Protein AF-A0A4Q3C6F1-F1 (afdb_monomer)

Mean predicted aligned error: 14.37 Å

Sequence (205 aa):
MGFKNLFNSKKILSLLAVCMLTGTDMLFAQGTEAAGAAATDAPKDNGLATAGYYILMFLVVCFFIGIIGKVFRVYDLTQQIRGKQPLNWNNVMGTICMIFLIGGLYGVYWSFTTQGSMILPSAASEHGGVLDTMFWTTTGITMPVFIITQILLFSFLFRYRYNAKRRGHFLPHNNTIEKVWTIAPAIVLTVLVIFGFFTWQSIMN

Radius of gyration: 27.18 Å; Cα contacts (8 Å, |Δi|>4): 44; chains: 1; bounding box: 64×45×72 Å

pLDDT: mean 80.24, std 19.22, range [25.98, 97.25]

Foldseek 3Di:
DPPVVVPDPVVVVVVLVVLVVLQPPPPPPPDDDDDDDDDDDDDPPPVVNVVSVVVSVVVVVVVVVVVVVVVVVVVQVVCVVVVHDGDPVLQVVLVVLVVCLVVVVVVVVCCCVPCVCVPDDPQPDPLSVLVVVLVCVVCVVVVVVVNVVSCVVSVCSNVPGDDPVDDDDDDPDDVVVVCVVVVVVVVVVVVSVVSVVVSVVVVPD

Secondary structure (DSSP, 8-state):
--GGGTT-HHHHHHHHHHHHHTSGGGTT-------------PPP--HHHHHHHHHHHHHHHHHHHHHHHHHHHHHHHHHHHTTPPPP-HHHHHHHHHHHHHHHHHHHHHHHHHHHGGGSSPPPSSHHHHHHHHHHHHHHHHHHHHHHHHHHHHHHHHHHT---TT-PPP-----HHHHHHHHHHHHHHHHHHHHHHHHHHHHHH-

Solvent-accessible surface area (backbone atoms only — not comparable to full-atom values): 12411 Å² total; per-residue (Å²): 136,71,74,76,71,69,75,39,67,70,60,49,52,51,54,50,51,56,57,54,72,75,57,65,86,72,80,71,78,80,73,90,78,80,87,79,98,68,91,75,74,80,79,75,88,48,62,68,60,56,50,45,48,56,52,49,53,51,52,52,52,54,49,52,55,52,50,54,55,51,51,53,54,52,51,49,54,53,36,52,76,68,72,43,83,71,81,62,59,54,60,52,53,28,51,50,43,50,52,47,49,55,52,48,55,48,48,52,54,49,44,51,72,72,46,46,80,71,70,62,78,82,62,90,44,76,68,40,50,55,51,52,50,52,51,52,51,52,48,65,59,49,50,57,54,50,55,54,49,51,53,50,54,44,50,47,49,46,73,67,43,83,48,97,91,58,82,85,82,91,73,94,78,52,74,70,60,54,47,52,70,49,50,54,56,50,52,55,49,49,53,52,51,53,52,51,50,53,53,50,51,67,72,75,107

Structure (mmCIF, N/CA/C/O backbone):
data_AF-A0A4Q3C6F1-F1
#
_entry.id   AF-A0A4Q3C6F1-F1
#
loop_
_atom_site.group_PDB
_atom_site.id
_atom_site.type_symbol
_atom_site.label_atom_id
_atom_site.label_alt_id
_atom_site.label_comp_id
_atom_site.label_asym_id
_atom_site.label_entity_id
_atom_site.label_seq_id
_atom_site.pdbx_PDB_ins_code
_atom_site.Cartn_x
_atom_site.Cartn_y
_atom_site.Cartn_z
_atom_site.occupancy
_atom_site.B_iso_or_equiv
_atom_site.auth_seq_id
_atom_site.auth_comp_id
_atom_site.auth_asym_id
_atom_site.auth_atom_id
_atom_site.pdbx_PDB_model_num
ATOM 1 N N . MET A 1 1 ? -39.522 27.655 -0.413 1.00 46.91 1 MET A N 1
ATOM 2 C CA . MET A 1 1 ? -40.223 26.494 0.195 1.00 46.91 1 MET A CA 1
ATOM 3 C C . MET A 1 1 ? -40.345 25.268 -0.739 1.00 46.91 1 MET A C 1
ATOM 5 O O . MET A 1 1 ? -41.161 24.401 -0.469 1.00 46.91 1 MET A O 1
ATOM 9 N N . GLY A 1 2 ? -39.518 25.114 -1.790 1.00 51.59 2 GLY A N 1
ATOM 10 C CA . GLY A 1 2 ? -39.659 24.006 -2.762 1.00 51.59 2 GLY A CA 1
ATOM 11 C C . GLY A 1 2 ? -38.866 22.719 -2.472 1.00 51.59 2 GLY A C 1
ATOM 12 O O . GLY A 1 2 ? -39.229 21.656 -2.963 1.00 51.59 2 GLY A O 1
ATOM 13 N N . PHE A 1 3 ? -37.816 22.773 -1.644 1.00 49.34 3 PHE A N 1
ATOM 14 C CA . PHE A 1 3 ? -36.878 21.648 -1.469 1.00 49.34 3 PHE A CA 1
ATOM 15 C C . PHE A 1 3 ? -37.384 20.501 -0.581 1.00 49.34 3 PHE A C 1
ATOM 17 O O . PHE A 1 3 ? -36.927 19.368 -0.713 1.00 49.34 3 PHE A O 1
ATOM 24 N N . LYS A 1 4 ? -38.362 20.750 0.299 1.00 55.19 4 LYS A N 1
ATOM 25 C CA . LYS A 1 4 ? -38.922 19.700 1.173 1.00 55.19 4 LYS A CA 1
ATOM 26 C C . LYS A 1 4 ? -39.765 18.671 0.409 1.00 55.19 4 LYS A C 1
ATOM 28 O O . LYS A 1 4 ? -39.923 17.550 0.878 1.00 55.19 4 LYS A O 1
ATOM 33 N N . ASN A 1 5 ? -40.238 19.015 -0.791 1.00 55.53 5 ASN A N 1
ATOM 34 C CA . ASN A 1 5 ? -41.062 18.128 -1.614 1.00 55.53 5 ASN A CA 1
ATOM 35 C C . ASN A 1 5 ? -40.250 17.188 -2.522 1.00 55.53 5 ASN A C 1
ATOM 37 O O . ASN A 1 5 ? -40.849 16.317 -3.156 1.00 55.53 5 ASN A O 1
ATOM 41 N N . LEU A 1 6 ? -38.918 17.338 -2.577 1.00 56.69 6 LEU A N 1
ATOM 42 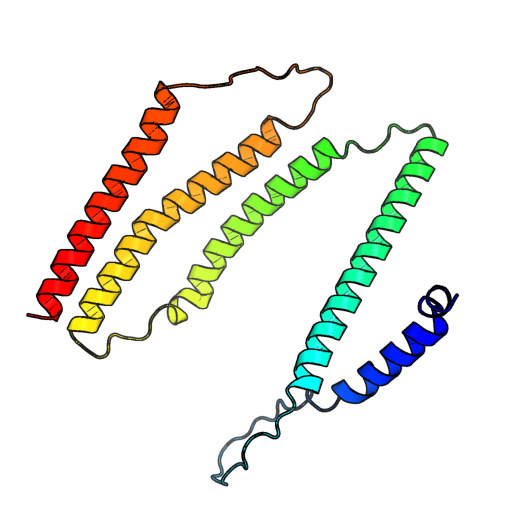C CA . LEU A 1 6 ? -38.032 16.487 -3.383 1.00 56.69 6 LEU A CA 1
ATOM 43 C C . LEU A 1 6 ? -37.739 15.130 -2.712 1.00 56.69 6 LEU A C 1
ATOM 45 O O . LEU A 1 6 ? -37.476 14.149 -3.394 1.00 56.69 6 LEU A O 1
ATOM 49 N N . PHE A 1 7 ? -37.852 15.054 -1.381 1.00 55.12 7 PHE A N 1
ATOM 50 C CA . PHE A 1 7 ? -37.580 13.849 -0.582 1.00 55.12 7 PHE A CA 1
ATOM 51 C C . PHE A 1 7 ? -38.834 13.029 -0.247 1.00 55.12 7 PHE A C 1
ATOM 53 O O . PHE A 1 7 ? -38.836 12.219 0.680 1.00 55.12 7 PHE A O 1
ATOM 60 N N . ASN A 1 8 ? -39.928 13.225 -0.984 1.00 62.34 8 ASN A N 1
ATOM 61 C CA . ASN A 1 8 ? -41.116 12.406 -0.792 1.00 62.34 8 ASN A CA 1
ATOM 62 C C . ASN A 1 8 ? -40.889 11.032 -1.446 1.00 62.34 8 ASN A C 1
ATOM 64 O O . ASN A 1 8 ? -40.779 10.940 -2.669 1.00 62.34 8 ASN A O 1
ATOM 68 N N . SER A 1 9 ? -40.824 9.976 -0.627 1.00 58.59 9 SER A N 1
ATOM 69 C CA . SER A 1 9 ? -40.499 8.594 -1.021 1.00 58.59 9 SER A CA 1
ATOM 70 C C . SER A 1 9 ? -41.268 8.117 -2.261 1.00 58.59 9 SER A C 1
ATOM 72 O O . SER A 1 9 ? -40.684 7.457 -3.112 1.00 58.59 9 SER A O 1
ATOM 74 N N . LYS A 1 10 ? -42.526 8.544 -2.442 1.00 53.00 10 LYS A N 1
ATOM 75 C CA . LYS A 1 10 ? -43.344 8.199 -3.618 1.00 53.00 10 LYS A CA 1
ATOM 76 C C . LYS A 1 10 ? -42.817 8.785 -4.936 1.00 53.00 10 LYS A C 1
ATOM 78 O O . LYS A 1 10 ? -42.894 8.126 -5.967 1.00 53.00 10 LYS A O 1
ATOM 83 N N . LYS A 1 11 ? -42.262 10.003 -4.912 1.00 54.97 11 LYS A N 1
ATOM 84 C CA . LYS A 1 11 ? -41.693 10.658 -6.104 1.00 54.97 11 LYS A CA 1
ATOM 85 C C . LYS A 1 11 ? -40.329 10.076 -6.468 1.00 54.97 11 LYS A C 1
ATOM 87 O O . LYS A 1 11 ? -40.056 9.886 -7.645 1.00 54.97 11 LYS A O 1
ATOM 92 N N . ILE A 1 12 ? -39.524 9.725 -5.464 1.00 64.00 12 ILE A N 1
ATOM 93 C CA . ILE A 1 12 ? -38.253 9.014 -5.662 1.00 64.00 12 ILE A CA 1
ATOM 94 C C . ILE A 1 12 ? -38.511 7.616 -6.234 1.00 64.00 12 ILE A C 1
ATOM 96 O O . ILE A 1 12 ? -37.860 7.232 -7.197 1.00 64.00 12 ILE A O 1
ATOM 100 N N . LEU A 1 13 ? -39.502 6.888 -5.707 1.00 58.12 13 LEU A N 1
ATOM 101 C CA . LEU A 1 13 ? -39.869 5.559 -6.204 1.00 58.12 13 LEU A CA 1
ATOM 102 C C . LEU A 1 13 ? -40.375 5.609 -7.654 1.00 58.12 13 LEU A C 1
ATOM 104 O O . LEU A 1 13 ? -40.021 4.754 -8.455 1.00 58.12 13 LEU A O 1
ATOM 108 N N . SER A 1 14 ? -41.155 6.637 -8.004 1.00 59.06 14 SER A N 1
ATOM 109 C CA . SER A 1 14 ? -41.620 6.866 -9.377 1.00 59.06 14 SER A CA 1
ATOM 110 C C . SER A 1 14 ? -40.475 7.204 -10.334 1.00 59.06 14 SER A C 1
ATOM 112 O O . SER A 1 14 ? -40.471 6.704 -11.452 1.00 59.06 14 SER A O 1
ATOM 114 N N . LEU A 1 15 ? -39.506 8.023 -9.912 1.00 58.28 15 LEU A N 1
ATOM 115 C CA . LEU A 1 15 ? -38.330 8.357 -10.722 1.00 58.28 15 LEU A CA 1
ATOM 116 C C . LEU A 1 15 ? -37.436 7.123 -10.933 1.00 58.28 15 LEU A C 1
ATOM 118 O O . LEU A 1 15 ? -36.955 6.873 -12.032 1.00 58.28 15 LEU A O 1
ATOM 122 N N . LEU A 1 16 ? -37.273 6.319 -9.882 1.00 60.12 16 LEU A N 1
ATOM 123 C CA . LEU A 1 16 ? -36.485 5.091 -9.890 1.00 60.12 16 LEU A CA 1
ATOM 124 C C . LEU A 1 16 ? -37.138 4.000 -10.754 1.00 60.12 16 LEU A C 1
ATOM 126 O O . LEU A 1 16 ? -36.439 3.316 -11.495 1.00 60.12 16 LEU A O 1
ATOM 130 N N . ALA A 1 17 ? -38.470 3.889 -10.732 1.00 57.41 17 ALA A N 1
ATOM 131 C CA . ALA A 1 17 ? -39.228 2.996 -11.610 1.00 57.41 17 ALA A CA 1
ATOM 132 C C . ALA A 1 17 ? -39.117 3.391 -13.093 1.00 57.41 17 ALA A C 1
ATOM 134 O O . ALA A 1 17 ? -38.975 2.518 -13.946 1.00 57.41 17 ALA A O 1
ATOM 135 N N . VAL A 1 18 ? -39.111 4.694 -13.402 1.00 58.78 18 VAL A N 1
ATOM 136 C CA . VAL A 1 18 ? -38.887 5.192 -14.771 1.00 58.78 18 VAL A CA 1
ATOM 137 C C . VAL A 1 18 ? -37.465 4.878 -15.252 1.00 58.78 18 VAL A C 1
ATOM 139 O O . VAL A 1 18 ? -37.303 4.450 -16.388 1.00 58.78 18 VAL A O 1
ATOM 142 N N . CYS A 1 19 ? -36.447 4.989 -14.390 1.00 55.12 19 CYS A N 1
ATOM 143 C CA . CYS A 1 19 ? -35.074 4.597 -14.736 1.00 55.12 19 CYS A CA 1
ATOM 144 C C . CYS A 1 19 ? -34.872 3.074 -14.858 1.00 55.12 19 CYS A C 1
ATOM 146 O O . CYS A 1 19 ? -34.006 2.640 -15.613 1.00 55.12 19 CYS A O 1
ATOM 148 N N . MET A 1 20 ? -35.653 2.257 -14.139 1.00 55.72 20 MET A N 1
ATOM 149 C CA . MET A 1 20 ? -35.609 0.791 -14.263 1.00 55.72 20 MET A CA 1
ATOM 150 C C . MET A 1 20 ? -36.203 0.297 -15.588 1.00 55.72 20 MET A C 1
ATOM 152 O O . MET A 1 20 ? -35.698 -0.668 -16.153 1.00 55.72 20 MET A O 1
ATOM 156 N N . LEU A 1 21 ? -37.242 0.965 -16.100 1.00 53.62 21 LEU A N 1
ATOM 157 C CA . LEU A 1 21 ? -37.911 0.587 -17.352 1.00 53.62 21 LEU A CA 1
ATOM 158 C C . LEU A 1 21 ? -37.059 0.841 -18.604 1.00 53.62 21 LEU A C 1
ATOM 160 O O . LEU A 1 21 ? -37.311 0.233 -19.635 1.00 53.62 21 LEU A O 1
ATOM 164 N N . THR A 1 22 ? -36.049 1.710 -18.529 1.00 55.16 22 THR A N 1
ATOM 165 C CA . THR A 1 22 ? -35.196 2.065 -19.677 1.00 55.16 22 THR A CA 1
ATOM 166 C C . THR A 1 22 ? -33.883 1.277 -19.753 1.00 55.16 22 THR A C 1
ATOM 168 O O . THR A 1 22 ? -33.119 1.473 -20.691 1.00 55.16 22 THR A O 1
ATOM 171 N N . GLY A 1 23 ? -33.577 0.432 -18.760 1.00 53.69 23 GLY A N 1
ATOM 172 C CA . GLY A 1 23 ? -32.288 -0.271 -18.650 1.00 53.69 23 GLY A CA 1
ATOM 173 C C . GLY A 1 23 ? -32.320 -1.772 -18.958 1.00 53.69 23 GLY A C 1
ATOM 174 O O . GLY A 1 23 ? -31.264 -2.400 -18.995 1.00 53.69 23 GLY A O 1
ATOM 175 N N . THR A 1 24 ? -33.498 -2.371 -19.151 1.00 48.41 24 THR A N 1
ATOM 176 C CA . THR A 1 24 ? -33.650 -3.835 -19.252 1.00 48.41 24 THR A CA 1
ATOM 177 C C . THR A 1 24 ? -33.302 -4.426 -20.618 1.00 48.41 24 THR A C 1
ATOM 179 O O . THR A 1 24 ? -33.042 -5.624 -20.693 1.00 48.41 24 THR A O 1
ATOM 182 N N . ASP A 1 25 ? -33.221 -3.620 -21.679 1.00 43.25 25 ASP A N 1
ATOM 183 C CA . ASP A 1 25 ? -33.064 -4.145 -23.045 1.00 43.25 25 ASP A CA 1
ATOM 184 C C . ASP A 1 25 ? -31.624 -4.565 -23.408 1.00 43.25 25 ASP A C 1
ATOM 186 O O . ASP A 1 25 ? -31.427 -5.263 -24.399 1.00 43.25 25 ASP A O 1
ATOM 190 N N . MET A 1 26 ? -30.600 -4.202 -22.619 1.00 48.81 26 MET A N 1
ATOM 191 C CA . MET A 1 26 ? -29.193 -4.501 -22.963 1.00 48.81 26 MET A CA 1
ATOM 192 C C . MET A 1 26 ? -28.592 -5.727 -22.250 1.00 48.81 26 MET A C 1
ATOM 194 O O . MET A 1 26 ? -27.505 -6.166 -22.618 1.00 48.81 26 MET A O 1
ATOM 198 N N . LEU A 1 27 ? -29.268 -6.308 -21.253 1.00 43.28 27 LEU A N 1
ATOM 199 C CA . LEU A 1 27 ? -28.683 -7.340 -20.374 1.00 43.28 27 LEU A CA 1
ATOM 200 C C . LEU A 1 27 ? -28.872 -8.793 -20.865 1.00 43.28 27 LEU A C 1
ATOM 202 O O . LEU A 1 27 ? -28.354 -9.711 -20.236 1.00 43.28 27 LEU A O 1
ATOM 206 N N . PHE A 1 28 ? -29.558 -9.015 -21.995 1.00 36.97 28 PHE A N 1
ATOM 207 C CA . PHE A 1 28 ? -29.792 -10.355 -22.570 1.00 36.97 28 PHE A CA 1
ATOM 208 C C . PHE A 1 28 ? -29.081 -10.631 -23.907 1.00 36.97 28 PHE A C 1
ATOM 210 O O . PHE A 1 28 ? -29.275 -11.691 -24.498 1.00 36.97 28 PHE A O 1
ATOM 217 N N . ALA A 1 29 ? -28.201 -9.743 -24.374 1.00 37.78 29 ALA A N 1
ATOM 218 C CA . ALA A 1 29 ? -27.420 -9.961 -25.593 1.00 37.78 29 ALA A CA 1
ATOM 219 C C . ALA A 1 29 ? -26.130 -10.771 -25.331 1.00 37.78 29 ALA A C 1
ATOM 221 O O . ALA A 1 29 ? -25.026 -10.312 -25.602 1.00 37.78 29 ALA A O 1
ATOM 222 N N . GLN A 1 30 ? -26.255 -11.990 -24.801 1.00 31.61 30 GLN A N 1
ATOM 223 C CA . GLN A 1 30 ? -25.229 -13.033 -24.956 1.00 31.61 30 GLN A CA 1
ATOM 224 C C . GLN A 1 30 ? -25.814 -14.140 -25.837 1.00 31.61 30 GLN A C 1
ATOM 226 O O . GLN A 1 30 ? -26.172 -15.220 -25.376 1.00 31.61 30 GLN A O 1
ATOM 231 N N . GLY A 1 31 ? -25.956 -13.822 -27.124 1.00 33.00 31 GLY A N 1
ATOM 232 C CA . GLY A 1 31 ? -26.184 -14.800 -28.181 1.00 33.00 31 GLY A CA 1
ATOM 233 C C . GLY A 1 31 ? -24.839 -15.286 -28.709 1.00 33.00 31 GLY A C 1
ATOM 234 O O . GLY A 1 31 ? -23.991 -14.491 -29.102 1.00 33.00 31 GLY A O 1
ATOM 235 N N . THR A 1 32 ? -24.622 -16.594 -28.665 1.00 34.09 32 THR A N 1
ATOM 236 C CA . THR A 1 32 ? -23.529 -17.276 -29.356 1.00 34.09 32 THR A CA 1
ATOM 237 C C . THR A 1 32 ? -23.684 -17.048 -30.859 1.00 34.09 32 THR A C 1
ATOM 239 O O . THR A 1 32 ? -24.628 -17.572 -31.440 1.00 34.09 32 THR A O 1
ATOM 242 N N . GLU A 1 33 ? -22.778 -16.313 -31.504 1.00 27.56 33 GLU A N 1
ATOM 243 C CA . GLU A 1 33 ? -22.769 -16.213 -32.967 1.00 27.56 33 GLU A CA 1
ATOM 244 C C . GLU A 1 33 ? -21.461 -16.743 -33.547 1.00 27.56 33 GLU A C 1
ATOM 246 O O . GLU A 1 33 ? -20.387 -16.152 -33.442 1.00 27.56 33 GLU A O 1
ATOM 251 N N . ALA A 1 34 ? -21.591 -17.916 -34.165 1.00 28.30 34 ALA A N 1
ATOM 252 C CA . ALA A 1 34 ? -20.712 -18.363 -35.221 1.00 28.30 34 ALA A CA 1
ATOM 253 C C . ALA A 1 34 ? -21.114 -17.667 -36.534 1.00 28.30 34 ALA A C 1
ATOM 255 O O . ALA A 1 34 ? -22.284 -17.676 -36.897 1.00 28.30 34 ALA A O 1
ATOM 256 N N . ALA A 1 35 ? -20.097 -17.161 -37.237 1.00 30.81 35 ALA A N 1
ATOM 257 C CA . ALA A 1 35 ? -20.004 -16.904 -38.677 1.00 30.81 35 ALA A CA 1
ATOM 258 C C . ALA A 1 35 ? -21.074 -16.030 -39.373 1.00 30.81 35 ALA A C 1
ATOM 260 O O . ALA A 1 35 ? -22.194 -16.456 -39.627 1.00 30.81 35 ALA A O 1
ATOM 261 N N . GLY A 1 36 ? -20.627 -14.880 -39.893 1.00 26.64 36 GLY A N 1
ATOM 262 C CA . GLY A 1 36 ? -21.299 -14.180 -40.992 1.00 26.64 36 GLY A CA 1
ATOM 263 C C . GLY A 1 36 ? -20.979 -12.691 -41.035 1.00 26.64 36 GLY A C 1
ATOM 264 O O . GLY A 1 36 ? -21.443 -11.932 -40.197 1.00 26.64 36 GLY A O 1
ATOM 265 N N . ALA A 1 37 ? -20.183 -12.264 -42.016 1.00 38.16 37 ALA A N 1
ATOM 266 C CA . ALA A 1 37 ? -19.877 -10.859 -42.249 1.00 38.16 37 ALA A CA 1
ATOM 267 C C . ALA A 1 37 ? -21.135 -10.074 -42.669 1.00 38.16 37 ALA A C 1
ATOM 269 O O . ALA A 1 37 ? -21.681 -10.303 -43.747 1.00 38.16 37 ALA A O 1
ATOM 270 N N . ALA A 1 38 ? -21.536 -9.102 -41.854 1.00 25.98 38 ALA A N 1
ATOM 271 C CA . ALA A 1 38 ? -22.361 -7.970 -42.256 1.00 25.98 38 ALA A CA 1
ATOM 272 C C . ALA A 1 38 ? -21.877 -6.742 -41.477 1.00 25.98 38 ALA A C 1
ATOM 274 O O . ALA A 1 38 ? -21.654 -6.817 -40.270 1.00 25.98 38 ALA A O 1
ATOM 275 N N . ALA A 1 39 ? -21.646 -5.637 -42.186 1.00 40.28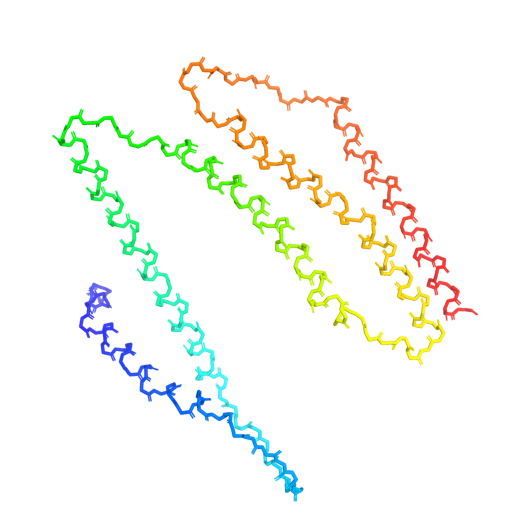 39 ALA A N 1
ATOM 276 C CA . ALA A 1 39 ? -21.215 -4.375 -41.605 1.00 40.28 39 ALA A CA 1
ATOM 277 C C . ALA A 1 39 ? -22.196 -3.949 -40.503 1.00 40.28 39 ALA A C 1
ATOM 279 O O . ALA A 1 39 ? -23.349 -3.634 -40.783 1.00 40.28 39 ALA A O 1
ATOM 280 N N . THR A 1 40 ? -21.748 -3.980 -39.250 1.00 34.78 40 THR A N 1
ATOM 281 C CA . THR A 1 40 ? -22.529 -3.488 -38.119 1.00 34.78 40 THR A CA 1
ATOM 282 C C . THR A 1 40 ? -22.402 -1.975 -38.072 1.00 34.78 40 THR A C 1
ATOM 284 O O . THR A 1 40 ? -21.312 -1.445 -37.841 1.00 34.78 40 THR A O 1
ATOM 287 N N . ASP A 1 41 ? -23.523 -1.301 -38.316 1.00 35.12 41 ASP A N 1
ATOM 288 C CA . ASP A 1 41 ? -23.703 0.132 -38.123 1.00 35.12 41 ASP A CA 1
ATOM 289 C C . ASP A 1 41 ? -23.119 0.597 -36.780 1.00 35.12 41 ASP A C 1
ATOM 291 O O . ASP A 1 41 ? -23.201 -0.103 -35.766 1.00 35.12 41 ASP A O 1
ATOM 295 N N . ALA A 1 42 ? -22.521 1.792 -36.785 1.00 43.34 42 ALA A N 1
ATOM 296 C CA . ALA A 1 42 ? -21.909 2.409 -35.614 1.00 43.34 42 ALA A CA 1
ATOM 297 C C . ALA A 1 42 ? -22.848 2.344 -34.388 1.00 43.34 42 ALA A C 1
ATOM 299 O O . ALA A 1 42 ? -24.040 2.652 -34.517 1.00 43.34 42 ALA A O 1
ATOM 300 N N . PRO A 1 43 ? -22.345 1.970 -33.195 1.00 51.28 43 PRO A N 1
ATOM 301 C CA . PRO A 1 43 ? -23.184 1.842 -32.014 1.00 51.28 43 PRO A CA 1
ATOM 302 C C . PRO A 1 43 ? -23.797 3.207 -31.697 1.00 51.28 43 PRO A C 1
ATOM 304 O O . PRO A 1 43 ? -23.079 4.189 -31.502 1.00 51.28 43 PRO A O 1
ATOM 307 N N . LYS A 1 44 ? -25.135 3.273 -31.673 1.00 51.12 44 LYS A N 1
ATOM 308 C CA . LYS A 1 44 ? -25.866 4.459 -31.217 1.00 51.12 44 LYS A CA 1
ATOM 309 C C . LYS A 1 44 ? -25.342 4.846 -29.834 1.00 51.12 44 LYS A C 1
ATOM 311 O O . LYS A 1 44 ? -25.267 4.006 -28.938 1.00 51.12 44 LYS A O 1
ATOM 316 N N . ASP A 1 45 ? -24.960 6.113 -29.701 1.00 55.31 45 ASP A N 1
ATOM 317 C CA . ASP A 1 45 ? -24.550 6.738 -28.448 1.00 55.31 45 ASP A CA 1
ATOM 318 C C . ASP A 1 45 ? -25.667 6.581 -27.405 1.00 55.31 45 ASP A C 1
ATOM 320 O O . ASP A 1 45 ? -26.635 7.340 -27.361 1.00 55.31 45 ASP A O 1
ATOM 324 N N . ASN A 1 46 ? -25.514 5.560 -26.563 1.00 60.19 46 ASN A N 1
ATOM 325 C CA . ASN A 1 46 ? -26.324 5.318 -25.376 1.00 60.19 46 ASN A CA 1
ATOM 326 C C . ASN A 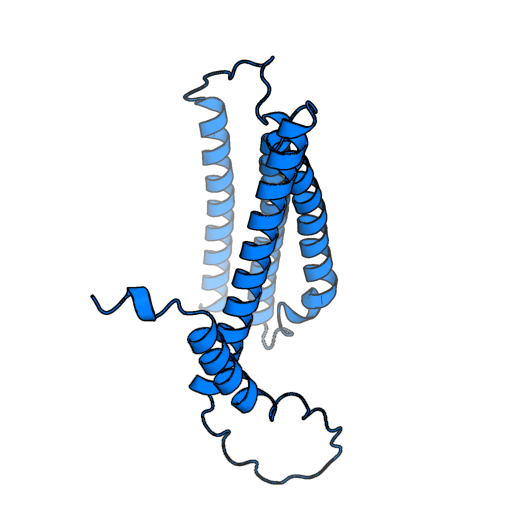1 46 ? -25.632 5.886 -24.125 1.00 60.19 46 ASN A C 1
ATOM 328 O O . ASN A 1 46 ? -25.865 5.402 -23.019 1.00 60.19 46 ASN A O 1
ATOM 332 N N . GLY A 1 47 ? -24.749 6.880 -24.260 1.00 61.12 47 GLY A N 1
ATOM 333 C CA . GLY A 1 47 ? -23.871 7.361 -23.195 1.00 61.12 47 GLY A CA 1
ATOM 334 C C . GLY A 1 47 ? -24.630 7.782 -21.939 1.00 61.12 47 GLY A C 1
ATOM 335 O O . GLY A 1 47 ? -24.215 7.452 -20.832 1.00 61.12 47 GLY A O 1
ATOM 336 N N . LEU A 1 48 ? -25.794 8.417 -22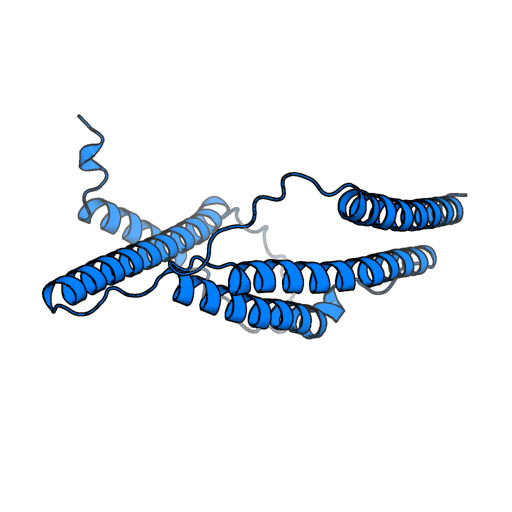.096 1.00 60.28 48 LEU A N 1
ATOM 337 C CA . LEU A 1 48 ? 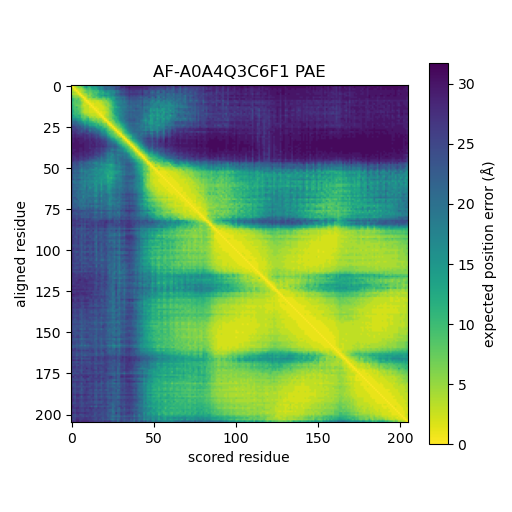-26.634 8.868 -20.981 1.00 60.28 48 LEU A CA 1
ATOM 338 C C . LEU A 1 48 ? -27.430 7.723 -20.327 1.00 60.28 48 LEU A C 1
ATOM 340 O O . LEU A 1 48 ? -27.601 7.723 -19.111 1.00 60.28 48 LEU A O 1
ATOM 344 N N . ALA A 1 49 ? -27.870 6.722 -21.097 1.00 67.88 49 ALA A N 1
ATOM 345 C CA . ALA A 1 49 ? -28.569 5.545 -20.569 1.00 67.88 49 ALA A CA 1
ATOM 346 C C . ALA A 1 49 ? -27.598 4.579 -19.867 1.00 67.88 49 ALA A C 1
ATOM 348 O O . ALA A 1 49 ? -27.880 4.105 -18.768 1.00 67.88 49 ALA A O 1
ATOM 349 N N . THR A 1 50 ? -26.412 4.370 -20.442 1.00 69.62 50 THR A N 1
ATOM 350 C CA . THR A 1 50 ? -25.319 3.583 -19.860 1.00 69.62 50 THR A CA 1
ATOM 351 C C . THR A 1 50 ? -24.754 4.262 -18.611 1.00 69.62 50 THR A C 1
ATOM 353 O O . THR A 1 50 ? -24.628 3.624 -17.567 1.00 69.62 50 THR A O 1
ATOM 356 N N . ALA A 1 51 ? -24.484 5.572 -18.654 1.00 77.25 51 ALA A N 1
ATOM 357 C CA . ALA A 1 51 ? -24.094 6.324 -17.459 1.00 77.25 51 ALA A CA 1
ATOM 358 C C . ALA A 1 51 ? -25.221 6.347 -16.413 1.00 77.25 51 ALA A C 1
ATOM 360 O O . ALA A 1 51 ? -24.962 6.162 -15.225 1.00 77.25 51 ALA A O 1
ATOM 361 N N . GLY A 1 52 ? -26.476 6.505 -16.847 1.00 85.88 52 GLY A N 1
ATOM 362 C CA . GLY A 1 52 ? -27.662 6.460 -15.994 1.00 85.88 52 GLY A CA 1
ATOM 363 C C . GLY A 1 52 ? -27.821 5.124 -15.269 1.00 85.88 52 GLY A C 1
ATOM 364 O O . GLY A 1 52 ? -28.111 5.120 -14.074 1.00 85.88 52 GLY A O 1
ATOM 365 N N . TYR A 1 53 ? -27.547 4.005 -15.942 1.00 84.31 53 TYR A N 1
ATOM 366 C CA . TYR A 1 53 ? -27.521 2.672 -15.341 1.00 84.31 53 TYR A CA 1
ATOM 367 C C . TYR A 1 53 ? -26.476 2.570 -14.221 1.00 84.31 53 TYR A C 1
ATOM 369 O O . TYR A 1 53 ? -26.814 2.163 -13.109 1.00 84.31 53 TYR A O 1
ATOM 377 N N . TYR A 1 54 ? -25.232 3.003 -14.456 1.00 83.44 54 TYR A N 1
ATOM 378 C CA . TYR A 1 54 ? -24.187 2.965 -13.424 1.00 83.44 54 TYR A CA 1
ATOM 379 C C . TYR A 1 54 ? -24.476 3.911 -12.250 1.00 83.44 54 TYR A C 1
ATOM 381 O O . TYR A 1 54 ? -24.243 3.546 -11.096 1.00 83.44 54 TYR A O 1
ATOM 389 N N . ILE A 1 55 ? -25.041 5.093 -12.516 1.00 88.00 55 ILE A N 1
ATOM 390 C CA . ILE A 1 55 ? -25.481 6.036 -11.476 1.00 88.00 55 ILE A CA 1
ATOM 391 C C . ILE A 1 55 ? -26.620 5.429 -10.649 1.00 88.00 55 ILE A C 1
ATOM 393 O O . ILE A 1 55 ? -26.598 5.507 -9.421 1.00 88.00 55 ILE A O 1
ATOM 397 N N . LEU A 1 56 ? -27.599 4.792 -11.293 1.00 89.12 56 LEU A N 1
ATOM 398 C CA . LEU A 1 56 ? -28.701 4.111 -10.619 1.00 89.12 56 LEU A CA 1
ATOM 399 C C . LEU A 1 56 ? -28.182 2.981 -9.722 1.00 89.12 56 LEU A C 1
ATOM 401 O O . LEU A 1 56 ? -28.555 2.914 -8.551 1.00 89.12 56 LEU A O 1
ATOM 405 N N . MET A 1 57 ? -27.287 2.136 -10.240 1.00 88.75 57 MET A N 1
ATOM 406 C CA . MET A 1 57 ? -26.666 1.048 -9.479 1.00 88.75 57 MET A CA 1
ATOM 407 C C . MET A 1 57 ? -25.906 1.588 -8.259 1.00 88.75 57 MET A C 1
ATOM 409 O O . MET A 1 57 ? -26.081 1.096 -7.144 1.00 88.75 57 MET A O 1
ATOM 413 N N . PHE A 1 58 ? -25.136 2.665 -8.436 1.00 89.06 58 PHE A N 1
ATOM 414 C CA . PHE A 1 58 ? -24.453 3.351 -7.341 1.00 89.06 58 PHE A CA 1
ATOM 415 C C . PHE A 1 58 ? -25.433 3.867 -6.274 1.00 89.06 58 PHE A C 1
ATOM 417 O O . PHE A 1 58 ? -25.232 3.626 -5.082 1.00 89.06 58 PHE A O 1
ATOM 424 N N . LEU A 1 59 ? -26.530 4.518 -6.677 1.00 92.31 59 LEU A N 1
ATOM 425 C CA . LEU A 1 59 ? -27.545 5.022 -5.746 1.00 92.31 59 LEU A CA 1
ATOM 426 C C . LEU A 1 59 ? -28.247 3.899 -4.979 1.00 92.31 59 LEU A C 1
ATOM 428 O O . LEU A 1 59 ? -28.488 4.046 -3.778 1.00 92.31 59 LEU A O 1
ATOM 432 N N . VAL A 1 60 ? -28.542 2.777 -5.637 1.00 93.62 60 VAL A N 1
ATOM 433 C CA . VAL A 1 60 ? -29.110 1.587 -4.988 1.00 93.62 60 VAL A CA 1
ATOM 434 C C . VAL A 1 60 ? -28.151 1.070 -3.917 1.00 93.62 60 VAL A C 1
ATOM 436 O O . VAL A 1 60 ? -28.559 0.887 -2.769 1.00 93.62 60 VAL A O 1
ATOM 439 N N . VAL A 1 61 ? -26.864 0.921 -4.240 1.00 93.38 61 VAL A N 1
ATOM 440 C CA . VAL A 1 61 ? -25.840 0.487 -3.277 1.00 93.38 61 VAL A CA 1
ATOM 441 C C . VAL A 1 61 ? -25.739 1.457 -2.094 1.00 93.38 61 VAL A C 1
ATOM 443 O O . VAL A 1 61 ? -25.783 1.024 -0.940 1.00 93.38 61 VAL A O 1
ATOM 446 N N . CYS A 1 62 ? -25.687 2.770 -2.337 1.00 90.50 62 CY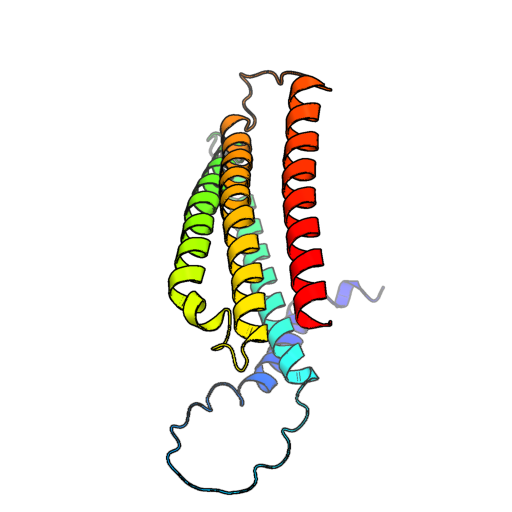S A N 1
ATOM 447 C CA . CYS A 1 62 ? -25.676 3.776 -1.269 1.00 90.50 62 CYS A CA 1
ATOM 448 C C . CYS A 1 62 ? -26.918 3.698 -0.371 1.00 90.50 62 CYS A C 1
ATOM 450 O O . CYS A 1 62 ? -26.810 3.835 0.851 1.00 90.50 62 CYS A O 1
ATOM 452 N N . PHE A 1 63 ? -28.094 3.459 -0.954 1.00 93.12 63 PHE A N 1
ATOM 453 C CA . PHE A 1 63 ? -29.340 3.324 -0.206 1.00 93.12 63 PHE A CA 1
ATOM 454 C C . PHE A 1 63 ? -29.319 2.096 0.713 1.00 93.12 63 PHE A C 1
ATOM 456 O O . PHE A 1 63 ? -29.642 2.216 1.898 1.00 93.12 63 PHE A O 1
ATOM 463 N N . PHE A 1 64 ? -28.854 0.945 0.215 1.00 91.75 64 PHE A N 1
ATOM 464 C CA . PHE A 1 64 ? -28.671 -0.262 1.026 1.00 91.75 64 PHE A CA 1
ATOM 465 C C . PHE A 1 64 ? -27.693 -0.036 2.186 1.00 91.75 64 PHE A C 1
ATOM 467 O O . PHE A 1 64 ? -28.011 -0.375 3.328 1.00 91.75 64 PHE A O 1
ATOM 474 N N . ILE A 1 65 ? -26.546 0.605 1.935 1.00 90.12 65 ILE A N 1
ATOM 475 C CA . ILE A 1 65 ? -25.571 0.954 2.983 1.00 90.12 65 ILE A CA 1
ATOM 476 C C . ILE A 1 65 ? -26.216 1.860 4.047 1.00 90.12 65 ILE A C 1
ATOM 478 O O . ILE A 1 65 ? -26.041 1.640 5.249 1.00 90.12 65 ILE A O 1
ATOM 482 N N . GLY A 1 66 ? -27.014 2.845 3.624 1.00 87.69 66 GLY A N 1
ATOM 483 C CA . GLY A 1 66 ? -27.745 3.739 4.523 1.00 87.69 66 GLY A CA 1
ATOM 484 C C . GLY A 1 66 ? -28.756 3.011 5.416 1.00 87.69 66 GLY A C 1
ATOM 485 O O . GLY A 1 66 ? -28.827 3.290 6.618 1.00 87.69 66 GLY A O 1
ATOM 486 N N . ILE A 1 67 ? -29.503 2.049 4.862 1.00 91.81 67 ILE A N 1
ATOM 487 C CA . ILE A 1 67 ? -30.436 1.204 5.626 1.00 91.81 67 ILE A CA 1
ATOM 488 C C . ILE A 1 67 ? -29.677 0.386 6.669 1.00 91.81 67 ILE A C 1
ATOM 490 O O . ILE A 1 67 ? -30.046 0.401 7.843 1.00 91.81 67 ILE A O 1
ATOM 494 N N . ILE A 1 68 ? -28.595 -0.282 6.268 1.00 89.38 68 ILE A N 1
ATOM 495 C CA . ILE A 1 68 ? -27.781 -1.111 7.164 1.00 89.38 68 ILE A CA 1
ATOM 496 C C . ILE A 1 68 ? -27.256 -0.276 8.343 1.00 89.38 68 ILE A C 1
ATOM 498 O O . ILE A 1 68 ? -27.390 -0.679 9.500 1.00 89.38 68 ILE A O 1
ATOM 502 N N . GLY A 1 69 ? -26.747 0.933 8.083 1.00 84.56 69 GLY A N 1
ATOM 503 C CA . GLY A 1 69 ? -26.289 1.844 9.137 1.00 84.56 69 GLY A CA 1
ATOM 504 C C . GLY A 1 69 ? -27.396 2.243 10.122 1.00 84.56 69 GLY A C 1
ATOM 505 O O . GLY A 1 69 ? -27.171 2.305 11.333 1.00 84.56 69 GLY A O 1
ATOM 506 N N . LYS A 1 70 ? -28.621 2.467 9.631 1.00 86.75 70 LYS A N 1
ATOM 507 C CA . LYS A 1 70 ? -29.788 2.753 10.482 1.00 86.75 70 LYS A CA 1
ATOM 508 C C . LYS A 1 70 ? -30.173 1.550 11.343 1.00 86.75 70 LYS A C 1
ATOM 510 O O . LYS A 1 70 ? -30.441 1.738 12.529 1.00 86.75 70 LYS A O 1
ATOM 515 N N . VAL A 1 71 ? -30.150 0.339 10.784 1.00 87.62 71 VAL A N 1
ATOM 516 C CA . VAL A 1 71 ? -30.433 -0.906 11.519 1.00 87.62 71 VAL A CA 1
ATOM 517 C C . VAL A 1 71 ? -29.430 -1.103 12.656 1.00 87.62 71 VAL A C 1
ATOM 519 O O . VAL A 1 71 ? -29.839 -1.333 13.793 1.00 87.62 71 VAL A O 1
ATOM 522 N N . PHE A 1 72 ? -28.132 -0.919 12.399 1.00 83.38 72 PHE A N 1
ATOM 523 C CA . PHE A 1 72 ? -27.109 -1.016 13.446 1.00 83.38 72 PHE A CA 1
ATOM 524 C C . PHE A 1 72 ? -27.303 0.009 14.568 1.00 83.38 72 PHE A C 1
ATOM 526 O O . PHE A 1 72 ? -27.133 -0.325 15.740 1.00 83.38 72 PHE A O 1
ATOM 533 N N . ARG A 1 73 ? -27.719 1.237 14.238 1.00 81.62 73 ARG A N 1
ATOM 534 C CA . ARG A 1 73 ? -28.013 2.268 15.245 1.00 81.62 73 ARG A CA 1
ATOM 535 C C . ARG A 1 73 ? -29.187 1.883 16.148 1.00 81.62 73 ARG A C 1
ATOM 537 O O . ARG A 1 73 ? -29.128 2.116 17.351 1.00 81.62 73 ARG A 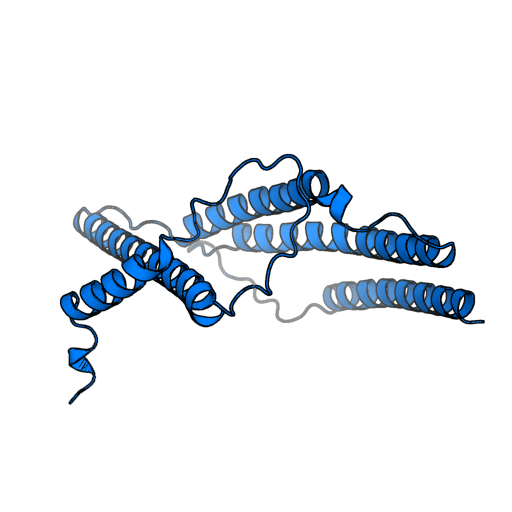O 1
ATOM 544 N N . VAL A 1 74 ? -30.241 1.295 15.583 1.00 86.12 74 VAL A N 1
ATOM 545 C CA . VAL A 1 74 ? -31.395 0.799 16.353 1.00 86.12 74 VAL A CA 1
ATOM 546 C C . VAL A 1 74 ? -30.999 -0.389 17.233 1.00 86.12 74 VAL A C 1
ATOM 548 O O . VAL A 1 74 ? -31.416 -0.470 18.391 1.00 86.12 74 VAL A O 1
ATOM 551 N N . TYR A 1 75 ? -30.167 -1.291 16.711 1.00 83.25 75 TYR A N 1
ATOM 552 C CA . TYR A 1 75 ? -29.655 -2.436 17.460 1.00 83.25 75 TYR A CA 1
ATOM 553 C C . TYR A 1 75 ? -28.849 -2.007 18.693 1.00 83.25 75 TYR A C 1
ATOM 555 O O . TYR A 1 75 ? -29.083 -2.525 19.785 1.00 83.25 75 TYR A O 1
ATOM 563 N N . ASP A 1 76 ? -27.954 -1.026 18.544 1.00 80.00 76 ASP A N 1
ATOM 564 C CA . ASP A 1 76 ? -27.165 -0.504 19.664 1.00 80.00 76 ASP A CA 1
ATOM 565 C C . ASP A 1 76 ? -28.056 0.159 20.728 1.00 80.00 76 ASP A C 1
ATOM 567 O O . ASP A 1 76 ? -27.923 -0.135 21.916 1.00 80.00 76 ASP A O 1
ATOM 571 N N . LEU A 1 77 ? -29.057 0.944 20.307 1.00 82.44 77 LEU A N 1
ATOM 572 C CA . LEU A 1 77 ? -30.060 1.522 21.214 1.00 82.44 77 LEU A CA 1
ATOM 573 C C . LEU A 1 77 ? -30.814 0.441 22.001 1.00 82.44 77 LEU A C 1
ATOM 575 O O . LEU A 1 77 ? -31.024 0.564 23.205 1.00 82.44 77 LEU A O 1
ATOM 579 N N . THR A 1 78 ? -31.188 -0.647 21.330 1.00 83.81 78 THR A N 1
ATOM 580 C CA . THR A 1 78 ? -31.900 -1.769 21.954 1.00 83.81 78 THR A CA 1
ATOM 581 C C . THR A 1 78 ? -31.015 -2.500 22.968 1.00 83.81 78 THR A C 1
ATOM 583 O O . THR A 1 78 ? -31.502 -2.943 24.007 1.00 83.81 78 THR A O 1
ATOM 586 N N . GLN A 1 79 ? -29.709 -2.622 22.714 1.00 79.88 79 GLN A N 1
ATOM 587 C CA . GLN A 1 79 ? -28.763 -3.218 23.665 1.00 79.88 79 GLN A CA 1
ATOM 588 C C . GLN A 1 79 ? -28.557 -2.356 24.913 1.00 79.88 79 GLN A C 1
ATOM 590 O O . GLN A 1 79 ? -28.521 -2.903 26.017 1.00 79.88 79 GLN A O 1
ATOM 595 N N . GLN A 1 80 ? -28.507 -1.032 24.745 1.00 79.69 80 GLN A N 1
ATOM 596 C CA . GLN A 1 80 ? -28.427 -0.084 25.859 1.00 79.69 80 GLN A CA 1
ATOM 597 C C . GLN A 1 80 ? -29.674 -0.165 26.753 1.00 79.69 80 GLN A C 1
ATOM 599 O O . GLN A 1 80 ? -29.546 -0.228 27.974 1.00 79.69 80 GLN A O 1
ATOM 604 N N . ILE A 1 81 ? -30.872 -0.278 26.163 1.00 81.12 81 ILE A N 1
ATOM 605 C CA . ILE A 1 81 ? -32.132 -0.471 26.911 1.00 81.12 81 ILE A CA 1
ATOM 606 C C . ILE A 1 81 ? -32.140 -1.812 27.668 1.00 81.12 81 ILE A 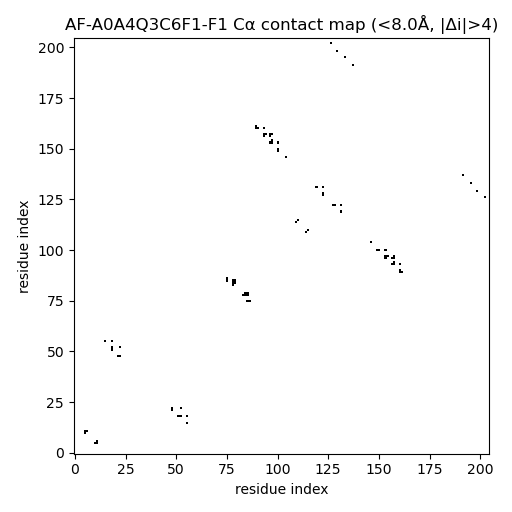C 1
ATOM 608 O O . ILE A 1 81 ? -32.691 -1.911 28.759 1.00 81.12 81 ILE A O 1
ATOM 612 N N . ARG A 1 82 ? -31.491 -2.850 27.124 1.00 80.56 82 ARG A N 1
ATOM 613 C CA . ARG A 1 82 ? -31.364 -4.179 27.755 1.00 80.56 82 ARG A CA 1
ATOM 614 C C . ARG A 1 82 ? -30.260 -4.264 28.818 1.00 80.56 82 ARG A C 1
ATOM 616 O O . ARG A 1 82 ? -29.988 -5.363 29.300 1.00 80.56 82 ARG A O 1
ATOM 623 N N . GLY A 1 83 ? -29.596 -3.155 29.152 1.00 75.25 83 GLY A N 1
ATOM 624 C CA . GLY A 1 83 ? -28.530 -3.106 30.159 1.00 75.25 83 GLY A CA 1
ATOM 625 C C . GLY A 1 83 ? -27.251 -3.861 29.776 1.00 75.25 83 GLY A C 1
ATOM 626 O O . GLY A 1 83 ? -26.399 -4.100 30.632 1.00 75.25 83 GLY A O 1
ATOM 627 N N . LYS A 1 84 ? -27.093 -4.261 28.506 1.00 75.50 84 LYS A N 1
ATOM 628 C CA . LYS A 1 84 ? -25.858 -4.884 28.012 1.00 75.50 84 LYS A CA 1
ATOM 629 C C . LYS A 1 84 ? -24.863 -3.800 27.608 1.00 75.50 84 LYS A C 1
ATOM 631 O O . LYS A 1 84 ? -25.249 -2.756 27.090 1.00 75.50 84 LYS A O 1
ATOM 636 N N . GLN A 1 85 ? -23.576 -4.061 27.839 1.00 71.69 85 GLN A N 1
ATOM 637 C CA . GLN A 1 85 ? -22.510 -3.148 27.426 1.00 71.69 85 GLN A CA 1
ATOM 638 C C . GLN A 1 85 ? -22.575 -2.918 25.904 1.00 71.69 85 GLN A C 1
ATOM 640 O O . GLN A 1 85 ? -22.723 -3.897 25.161 1.00 71.69 85 GLN A O 1
ATOM 645 N N . PRO A 1 86 ? -22.467 -1.661 25.435 1.00 73.69 86 PRO A N 1
ATOM 646 C CA . PRO A 1 86 ? -22.502 -1.353 24.012 1.00 73.69 86 PRO A CA 1
ATOM 647 C C . PRO A 1 86 ? -21.328 -2.019 23.291 1.00 73.69 86 PRO A C 1
ATOM 649 O O . PRO A 1 86 ? -20.267 -2.281 23.868 1.00 73.69 86 PRO A O 1
ATOM 652 N N . LEU A 1 87 ? -21.524 -2.312 22.008 1.00 76.88 87 LEU A N 1
ATOM 653 C CA . LEU A 1 87 ? -20.519 -2.979 21.190 1.00 76.88 87 LEU A CA 1
ATOM 654 C C . LEU A 1 87 ? -19.244 -2.121 21.109 1.00 76.88 87 LEU A C 1
ATOM 656 O O . LEU A 1 87 ? -19.292 -0.929 20.810 1.00 76.88 87 LEU A O 1
ATOM 660 N N . ASN A 1 88 ? -18.079 -2.729 21.353 1.00 84.94 88 ASN A N 1
ATOM 661 C CA . ASN A 1 88 ? -16.803 -2.027 21.228 1.00 84.94 88 ASN A CA 1
ATOM 662 C C . ASN A 1 88 ? -16.441 -1.849 19.744 1.00 84.94 88 ASN A C 1
ATOM 664 O O . ASN A 1 88 ? -15.735 -2.672 19.153 1.00 84.94 88 ASN A O 1
ATOM 668 N N . TRP A 1 89 ? -16.920 -0.752 19.158 1.00 85.31 89 TRP A N 1
ATOM 669 C CA . TRP A 1 89 ? -16.689 -0.384 17.761 1.00 85.31 89 TRP A CA 1
ATOM 670 C C . TRP A 1 89 ? -15.206 -0.310 17.389 1.00 85.31 89 TRP A C 1
ATOM 672 O O . TRP A 1 89 ? -14.844 -0.684 16.279 1.00 85.31 89 TRP A O 1
ATOM 682 N N . ASN A 1 90 ? -14.328 0.069 18.320 1.00 89.50 90 ASN A N 1
ATOM 683 C CA . ASN A 1 90 ? -12.887 0.152 18.061 1.00 89.50 90 ASN A CA 1
ATOM 684 C C . ASN A 1 90 ? -12.266 -1.237 17.865 1.00 89.50 90 ASN A C 1
ATOM 686 O O . ASN A 1 90 ? -11.388 -1.422 17.020 1.00 89.50 90 ASN A O 1
ATOM 690 N N . ASN A 1 91 ? -12.739 -2.236 18.616 1.00 88.69 91 ASN A N 1
ATOM 691 C CA . ASN A 1 91 ? -12.319 -3.620 18.424 1.00 88.69 91 ASN A CA 1
ATOM 692 C C . ASN A 1 91 ? -12.868 -4.195 17.118 1.00 88.69 91 ASN A C 1
ATOM 694 O O . ASN A 1 91 ? -12.109 -4.834 16.393 1.00 88.69 91 ASN A O 1
ATOM 698 N N . VAL A 1 92 ? -14.145 -3.944 16.812 1.00 90.88 92 VAL A N 1
ATOM 699 C CA . VAL A 1 92 ? -14.776 -4.415 15.571 1.00 90.88 92 VAL A CA 1
ATOM 700 C C . VAL A 1 92 ? -14.099 -3.812 14.346 1.00 90.88 92 VAL A C 1
ATOM 702 O O . VAL A 1 92 ? -13.694 -4.562 13.464 1.00 90.88 92 VAL A O 1
ATOM 705 N N . MET A 1 93 ? -13.874 -2.497 14.333 1.00 91.12 93 MET A N 1
ATOM 706 C CA . MET A 1 93 ? -13.146 -1.821 13.258 1.00 91.12 93 MET A CA 1
ATOM 707 C C . MET A 1 93 ? -11.736 -2.394 13.097 1.00 91.12 93 MET A C 1
ATOM 709 O O . MET A 1 93 ? -11.341 -2.744 11.992 1.00 91.12 93 MET A O 1
ATOM 713 N N . GLY A 1 94 ? -11.003 -2.593 14.199 1.00 92.75 94 GLY A N 1
ATOM 714 C CA . GLY A 1 94 ? -9.679 -3.216 14.145 1.00 92.75 94 GLY A CA 1
ATOM 715 C C . GLY A 1 94 ? -9.703 -4.623 13.535 1.00 92.75 94 GLY A C 1
ATOM 716 O O . GLY A 1 94 ? -8.844 -4.950 12.722 1.00 92.75 94 GLY A O 1
ATOM 717 N N . THR A 1 95 ? -10.685 -5.454 13.891 1.00 93.19 95 THR A N 1
ATOM 718 C CA . THR A 1 95 ? -10.827 -6.802 13.319 1.00 93.19 95 THR A CA 1
ATOM 719 C C . THR A 1 95 ? -11.180 -6.752 11.832 1.00 93.19 95 THR A C 1
ATOM 721 O O . THR A 1 95 ? -10.574 -7.479 11.050 1.00 93.19 95 THR A O 1
ATOM 724 N N . ILE A 1 96 ? -12.097 -5.870 11.421 1.00 94.19 96 ILE A N 1
ATOM 725 C CA . ILE A 1 96 ? -12.443 -5.660 10.005 1.00 94.19 96 ILE A CA 1
ATOM 726 C C . ILE A 1 96 ? -11.204 -5.240 9.211 1.00 94.19 96 ILE A C 1
ATOM 728 O O . ILE A 1 96 ? -10.954 -5.786 8.144 1.00 94.19 96 ILE A O 1
ATOM 732 N N . CYS A 1 97 ? -10.387 -4.334 9.748 1.00 94.00 97 CYS A N 1
ATOM 733 C CA . CYS A 1 97 ? -9.138 -3.904 9.128 1.00 94.00 97 CYS A CA 1
ATOM 734 C C . CYS A 1 97 ? -8.133 -5.055 8.940 1.00 94.00 97 CYS A C 1
ATOM 736 O O . CYS A 1 97 ? -7.464 -5.106 7.914 1.00 94.00 97 CYS A O 1
ATOM 738 N N . MET A 1 98 ? -8.056 -6.012 9.871 1.00 95.44 98 MET A N 1
ATOM 739 C CA . MET A 1 98 ? -7.210 -7.204 9.703 1.00 95.44 98 MET A CA 1
ATOM 740 C C . MET A 1 98 ? -7.760 -8.176 8.656 1.00 95.44 98 MET A C 1
ATOM 742 O O . MET A 1 98 ? -6.994 -8.716 7.862 1.00 95.44 98 MET A O 1
ATOM 746 N N . ILE A 1 99 ? -9.081 -8.373 8.617 1.00 96.44 99 ILE A N 1
ATOM 747 C CA . ILE A 1 99 ? -9.731 -9.166 7.563 1.00 96.44 99 ILE A CA 1
ATOM 748 C C . ILE A 1 99 ? -9.488 -8.512 6.199 1.00 96.44 99 ILE A C 1
ATOM 750 O O . ILE A 1 99 ? -9.143 -9.201 5.245 1.00 96.44 99 ILE A O 1
ATOM 754 N N . PHE A 1 100 ? -9.604 -7.185 6.120 1.00 95.12 100 PHE A N 1
ATOM 755 C CA . PHE A 1 100 ? -9.323 -6.420 4.912 1.00 95.12 100 PHE A CA 1
ATOM 756 C C . PHE A 1 100 ? -7.854 -6.511 4.497 1.00 95.12 100 PHE A C 1
ATOM 758 O O . PHE A 1 100 ? -7.587 -6.641 3.312 1.00 95.12 100 PHE A O 1
ATOM 765 N N . LEU A 1 101 ? -6.901 -6.501 5.434 1.00 96.19 101 LEU A N 1
ATOM 766 C CA . LEU A 1 101 ? -5.489 -6.717 5.113 1.00 96.19 101 LEU A CA 1
ATOM 767 C C . LEU A 1 101 ? -5.281 -8.084 4.450 1.00 96.19 101 LEU A C 1
ATOM 769 O O . LEU A 1 101 ? -4.684 -8.160 3.381 1.00 96.19 101 LEU A O 1
ATOM 773 N N . ILE A 1 102 ? -5.794 -9.158 5.057 1.00 97.06 102 ILE A N 1
ATOM 774 C CA . ILE A 1 102 ? -5.643 -10.519 4.520 1.00 97.06 102 ILE A CA 1
ATOM 775 C C . ILE A 1 102 ? -6.352 -10.639 3.167 1.00 97.06 102 ILE A C 1
ATOM 777 O O . ILE A 1 102 ? -5.760 -11.114 2.203 1.00 97.06 102 ILE A O 1
ATOM 781 N N . GLY A 1 103 ? -7.598 -10.168 3.080 1.00 97.06 103 GLY A N 1
ATOM 782 C CA . GLY A 1 103 ? -8.380 -10.179 1.846 1.00 97.06 103 GLY A CA 1
ATOM 783 C C . GLY A 1 103 ? -7.768 -9.310 0.747 1.00 97.06 103 GLY A C 1
ATOM 784 O O . GLY A 1 103 ? -7.776 -9.704 -0.411 1.00 97.06 103 GLY A O 1
ATOM 785 N N . GLY A 1 104 ? -7.182 -8.167 1.100 1.00 95.25 104 GLY A N 1
ATOM 786 C CA . GLY A 1 104 ? -6.492 -7.266 0.184 1.00 95.25 104 GLY A CA 1
ATOM 787 C C . GLY A 1 104 ? -5.200 -7.872 -0.354 1.00 95.25 104 GLY A C 1
ATOM 788 O O . GLY A 1 104 ? -4.980 -7.852 -1.560 1.00 95.25 104 GLY A O 1
ATOM 789 N N . LEU A 1 105 ? -4.379 -8.485 0.505 1.00 96.75 105 LEU A N 1
ATOM 790 C CA . LEU A 1 105 ? -3.178 -9.212 0.075 1.00 96.75 105 LEU A CA 1
ATOM 791 C C . LEU A 1 105 ? -3.529 -10.434 -0.782 1.00 96.75 105 LEU A C 1
ATOM 793 O O . LEU A 1 105 ? -2.875 -10.683 -1.793 1.00 96.75 105 LEU A O 1
ATOM 797 N N . TYR A 1 106 ? -4.591 -11.159 -0.426 1.00 96.88 106 TYR A N 1
ATOM 798 C CA . TYR A 1 106 ? -5.123 -12.228 -1.267 1.00 96.88 106 TYR A CA 1
ATOM 799 C C . TYR A 1 106 ? -5.628 -11.694 -2.611 1.00 96.88 106 TYR A C 1
ATOM 801 O O . TYR A 1 106 ? -5.338 -12.285 -3.643 1.00 96.88 106 TYR A O 1
ATOM 809 N N . GLY A 1 107 ? -6.326 -10.557 -2.623 1.00 95.31 107 GLY A N 1
ATOM 810 C CA . GLY A 1 107 ? -6.800 -9.905 -3.843 1.00 95.31 107 GLY A CA 1
ATOM 811 C C . GLY A 1 107 ? -5.655 -9.481 -4.761 1.00 95.31 107 GLY A C 1
ATOM 812 O O . GLY A 1 107 ? -5.745 -9.659 -5.971 1.00 95.31 107 GLY A O 1
ATOM 813 N N . VAL A 1 108 ? -4.546 -9.000 -4.194 1.00 94.19 108 VAL A N 1
ATOM 814 C CA . VAL A 1 108 ? -3.313 -8.716 -4.941 1.00 94.19 108 VAL A CA 1
ATOM 815 C C . VAL A 1 108 ? -2.767 -9.999 -5.557 1.00 94.19 108 VAL A C 1
ATOM 817 O O . VAL A 1 108 ? -2.553 -10.044 -6.764 1.00 94.19 108 VAL A O 1
ATOM 820 N N . TYR A 1 109 ? -2.603 -11.060 -4.764 1.00 94.81 109 TYR A N 1
ATOM 821 C CA . TYR A 1 109 ? -2.152 -12.360 -5.265 1.00 94.81 109 TYR A CA 1
ATOM 822 C C . TYR A 1 109 ? -3.055 -12.888 -6.392 1.00 94.81 109 TYR A C 1
ATOM 824 O O . TYR A 1 109 ? -2.562 -13.258 -7.454 1.00 94.81 109 TYR A O 1
ATOM 832 N N . TRP A 1 110 ? -4.372 -12.854 -6.192 1.00 95.81 110 TRP A N 1
ATOM 833 C CA . TRP A 1 110 ? -5.369 -13.287 -7.169 1.00 95.81 110 TRP A CA 1
ATOM 834 C C . TRP A 1 110 ? -5.346 -12.447 -8.453 1.00 95.81 110 TRP A C 1
ATOM 836 O O . TRP A 1 110 ? -5.508 -12.988 -9.547 1.00 95.81 110 TRP A O 1
ATOM 846 N N . SER A 1 111 ? -5.104 -11.139 -8.336 1.00 92.06 111 SER A N 1
ATOM 847 C CA . SER A 1 111 ? -4.947 -10.244 -9.484 1.00 92.06 111 SER A CA 1
ATOM 848 C C . SER A 1 111 ? -3.746 -10.652 -10.340 1.00 92.06 111 SER A C 1
ATOM 850 O O . SER A 1 111 ? -3.891 -10.845 -11.545 1.00 92.06 111 SER A O 1
ATOM 852 N N . PHE A 1 112 ? -2.584 -10.903 -9.729 1.00 90.44 112 PHE A N 1
ATOM 853 C CA . PHE A 1 112 ? -1.400 -11.348 -10.472 1.00 90.44 112 PHE A CA 1
ATOM 854 C C . PHE A 1 112 ? -1.565 -12.737 -11.095 1.00 90.44 112 PHE A C 1
ATOM 856 O O . PHE A 1 112 ? -1.069 -12.961 -12.193 1.00 90.44 112 PHE A O 1
ATOM 863 N N . THR A 1 113 ? -2.263 -13.671 -10.446 1.00 91.44 113 THR A N 1
ATOM 864 C CA . THR A 1 113 ? -2.453 -15.017 -11.014 1.00 91.44 113 THR A CA 1
ATOM 865 C C . THR A 1 113 ? -3.506 -15.058 -12.117 1.00 91.44 113 THR A C 1
ATOM 867 O O . THR A 1 113 ? -3.351 -15.817 -13.069 1.00 91.44 113 THR A O 1
ATOM 870 N N . THR A 1 114 ? -4.560 -14.245 -12.017 1.00 91.00 114 THR A N 1
ATOM 871 C CA . THR A 1 114 ? -5.688 -14.271 -12.964 1.00 91.00 114 THR A CA 1
ATOM 872 C C . THR A 1 114 ? -5.497 -13.292 -14.119 1.00 91.00 114 THR A C 1
ATOM 874 O O . THR A 1 114 ? -5.791 -13.616 -15.264 1.00 91.00 114 THR A O 1
ATOM 877 N N . GLN A 1 115 ? -5.015 -12.084 -13.823 1.00 89.00 115 GLN A N 1
ATOM 878 C CA . GLN A 1 115 ? -4.873 -10.985 -14.783 1.00 89.00 115 GLN A CA 1
ATOM 879 C C . GLN A 1 115 ? -3.410 -10.740 -15.167 1.00 89.00 115 GLN A C 1
ATOM 881 O O . GLN A 1 115 ? -3.140 -9.903 -16.021 1.00 89.00 115 GLN A O 1
ATOM 886 N N . GLY A 1 116 ? -2.457 -11.485 -14.592 1.00 82.88 116 GLY A N 1
ATOM 887 C CA . GLY A 1 116 ? -1.032 -11.333 -14.891 1.00 82.88 116 GLY A CA 1
ATOM 888 C C . GLY A 1 116 ? -0.683 -11.534 -16.364 1.00 82.88 116 GLY A C 1
ATOM 889 O O . GLY A 1 116 ? 0.179 -10.837 -16.887 1.00 82.88 116 GLY A O 1
ATOM 890 N N . SER A 1 117 ? -1.393 -12.423 -17.065 1.00 81.00 117 SER A N 1
ATOM 891 C CA . SER A 1 117 ? -1.230 -12.628 -18.512 1.00 81.00 117 SER A CA 1
ATOM 892 C C . SER A 1 117 ? -1.766 -11.472 -19.364 1.00 81.00 117 SER A C 1
ATOM 894 O O . SER A 1 117 ? -1.458 -11.402 -20.549 1.00 81.00 117 SER A O 1
ATOM 896 N N . MET A 1 118 ? -2.556 -10.570 -18.777 1.00 85.50 118 MET A N 1
ATOM 897 C CA . MET A 1 118 ? -3.133 -9.396 -19.438 1.00 85.50 118 MET A CA 1
ATOM 898 C C . MET A 1 118 ? -2.350 -8.110 -19.128 1.00 85.50 118 MET A C 1
ATOM 900 O O . MET A 1 118 ? -2.751 -7.039 -19.574 1.00 85.50 118 MET A O 1
ATOM 904 N N . ILE A 1 119 ? -1.263 -8.198 -18.348 1.00 85.75 119 ILE A N 1
ATOM 905 C CA . ILE A 1 119 ? -0.487 -7.037 -17.887 1.00 85.75 119 ILE A CA 1
ATOM 906 C C . ILE A 1 119 ? 0.239 -6.352 -19.051 1.00 85.75 119 ILE A C 1
ATOM 908 O O . ILE A 1 119 ? 0.078 -5.148 -19.235 1.00 85.75 119 ILE A O 1
ATOM 912 N N . LEU A 1 120 ? 1.010 -7.104 -19.841 1.00 85.12 120 LEU A N 1
ATOM 913 C CA . LEU A 1 120 ? 1.681 -6.609 -21.043 1.00 85.12 120 LEU A CA 1
ATOM 914 C C . LEU A 1 120 ? 1.448 -7.592 -22.206 1.00 85.12 120 LEU A C 1
ATOM 916 O O . LEU A 1 120 ? 1.536 -8.805 -21.993 1.00 85.12 120 LEU A O 1
ATOM 920 N N . PRO A 1 121 ? 1.158 -7.106 -23.430 1.00 84.25 121 PRO A N 1
ATOM 921 C CA . PRO A 1 121 ? 1.168 -7.951 -24.619 1.00 84.25 121 PRO A CA 1
ATOM 922 C C . PRO A 1 121 ? 2.595 -8.429 -24.916 1.00 84.25 121 PRO A C 1
ATOM 924 O O . PRO A 1 121 ? 3.566 -7.843 -24.442 1.00 84.25 121 PRO A O 1
ATOM 927 N N . SER A 1 122 ? 2.739 -9.469 -25.739 1.00 86.12 122 SER A N 1
ATOM 928 C CA . SER A 1 122 ? 4.062 -9.896 -26.206 1.00 86.12 122 SER A CA 1
ATOM 929 C C . SER A 1 122 ? 4.788 -8.741 -26.899 1.00 86.12 122 SER A C 1
ATOM 931 O O . SER A 1 122 ? 4.202 -8.100 -27.778 1.00 86.12 122 SER A O 1
ATOM 933 N N . ALA A 1 123 ? 6.056 -8.515 -26.547 1.00 88.25 123 ALA A N 1
ATOM 934 C CA . ALA A 1 123 ? 6.883 -7.494 -27.176 1.00 88.25 123 ALA A CA 1
ATOM 935 C C . ALA A 1 123 ? 6.866 -7.623 -28.710 1.00 88.25 123 ALA A C 1
ATOM 937 O O . ALA A 1 123 ? 7.242 -8.651 -29.271 1.00 88.25 123 ALA A O 1
ATOM 938 N N . ALA A 1 124 ? 6.430 -6.560 -29.388 1.00 87.31 124 ALA A N 1
ATOM 939 C CA . ALA A 1 124 ? 6.359 -6.498 -30.850 1.00 87.31 124 ALA A CA 1
ATOM 940 C C . ALA A 1 124 ? 7.679 -6.033 -31.502 1.00 87.31 124 ALA A C 1
ATOM 942 O O . ALA A 1 124 ? 7.784 -5.992 -32.726 1.00 87.31 124 ALA A O 1
ATOM 943 N N . SER A 1 125 ? 8.677 -5.653 -30.697 1.00 89.06 125 SER A N 1
ATOM 944 C CA . SER A 1 125 ? 9.998 -5.199 -31.139 1.00 89.06 125 SER A CA 1
ATOM 945 C C . SER A 1 125 ? 11.063 -5.485 -30.077 1.00 89.06 125 SER A C 1
ATOM 947 O O . SER A 1 125 ? 10.741 -5.697 -28.906 1.00 89.06 125 SER A O 1
ATOM 949 N N . GLU A 1 126 ? 12.338 -5.436 -30.471 1.00 86.69 126 GLU A N 1
ATOM 950 C CA . GLU A 1 126 ? 13.472 -5.545 -29.541 1.00 86.69 126 GLU A CA 1
ATOM 951 C C . GLU A 1 126 ? 13.427 -4.445 -28.464 1.00 86.69 126 GLU A C 1
ATOM 953 O O . GLU A 1 126 ? 13.581 -4.726 -27.276 1.00 86.69 126 GLU A O 1
ATOM 958 N N . HIS A 1 127 ? 13.086 -3.211 -28.854 1.00 87.56 127 HIS A N 1
ATOM 959 C CA . HIS A 1 127 ? 12.871 -2.105 -27.916 1.00 87.56 127 HIS A CA 1
ATOM 960 C C . HIS A 1 127 ? 11.721 -2.379 -26.933 1.00 87.56 127 HIS A C 1
ATOM 962 O O . HIS A 1 127 ? 11.806 -1.991 -25.770 1.00 87.56 127 HIS A O 1
ATOM 968 N N . GLY A 1 128 ? 10.669 -3.080 -27.371 1.00 88.00 128 GLY A N 1
ATOM 969 C CA . GLY A 1 128 ? 9.584 -3.537 -26.503 1.00 88.00 128 GLY A CA 1
ATOM 970 C C . GLY A 1 128 ? 10.087 -4.455 -25.390 1.00 88.00 128 GLY A C 1
ATOM 971 O O . GLY A 1 128 ? 9.781 -4.218 -24.230 1.00 88.00 128 GLY A O 1
ATOM 972 N N . GLY A 1 129 ? 10.956 -5.423 -25.703 1.00 89.25 129 GLY A N 1
ATOM 973 C CA . GLY A 1 129 ? 11.527 -6.322 -24.689 1.00 89.25 129 GLY A CA 1
ATOM 974 C C . GLY A 1 129 ? 12.360 -5.592 -23.626 1.00 89.25 129 GLY A C 1
ATOM 975 O O . GLY A 1 129 ? 12.356 -5.952 -22.443 1.00 89.25 129 GLY A O 1
ATOM 976 N N . VAL A 1 130 ? 13.036 -4.513 -24.021 1.00 89.62 130 VAL A N 1
ATOM 977 C CA . VAL A 1 130 ? 13.770 -3.647 -23.093 1.00 89.62 130 VAL A CA 1
ATOM 978 C C . VAL A 1 130 ? 12.807 -2.877 -22.173 1.00 89.62 130 VAL A C 1
ATOM 980 O O . VAL A 1 130 ? 13.034 -2.819 -20.962 1.00 89.62 130 VAL A O 1
ATOM 983 N N . LEU A 1 131 ? 11.702 -2.345 -22.706 1.00 90.19 131 LEU A N 1
ATOM 984 C CA . LEU A 1 131 ? 10.659 -1.676 -21.914 1.00 90.19 131 LEU A CA 1
ATOM 985 C C . LEU A 1 131 ? 9.950 -2.640 -20.950 1.00 90.19 131 LEU A C 1
ATOM 987 O O . LEU A 1 131 ? 9.735 -2.289 -19.787 1.00 90.19 131 LEU A O 1
ATOM 991 N N . ASP A 1 132 ? 9.661 -3.866 -21.385 1.00 91.94 132 ASP A N 1
ATOM 992 C CA . ASP A 1 132 ? 9.083 -4.918 -20.542 1.00 91.94 132 ASP A CA 1
ATOM 993 C C . ASP A 1 132 ? 9.984 -5.192 -19.329 1.00 91.94 132 ASP A C 1
ATOM 995 O O . ASP A 1 132 ? 9.519 -5.284 -18.190 1.00 91.94 132 ASP A O 1
ATOM 999 N N . THR A 1 133 ? 11.302 -5.241 -19.549 1.00 90.44 133 THR A N 1
ATOM 1000 C CA . THR A 1 133 ? 12.292 -5.419 -18.478 1.00 90.44 133 THR A CA 1
ATOM 1001 C C . THR A 1 133 ? 12.256 -4.259 -17.479 1.00 90.44 133 THR A C 1
ATOM 1003 O O . THR A 1 133 ? 12.324 -4.484 -16.265 1.00 90.44 133 THR A O 1
ATOM 1006 N N . MET A 1 134 ? 12.099 -3.016 -17.949 1.00 91.69 134 MET A N 1
ATOM 1007 C CA . MET A 1 134 ? 11.958 -1.854 -17.063 1.00 91.69 134 MET A CA 1
ATOM 1008 C C . MET A 1 134 ? 10.684 -1.914 -16.222 1.00 91.69 134 MET A C 1
ATOM 1010 O O . MET A 1 134 ? 10.716 -1.621 -15.019 1.00 91.69 134 MET A O 1
ATOM 1014 N N . PHE A 1 135 ? 9.571 -2.308 -16.842 1.00 92.25 135 PHE A N 1
ATOM 1015 C CA . PHE A 1 135 ? 8.291 -2.465 -16.166 1.00 92.25 135 PHE A CA 1
ATOM 1016 C C . PHE A 1 135 ? 8.384 -3.515 -15.055 1.00 92.25 135 PHE A C 1
ATOM 1018 O O . PHE A 1 135 ? 8.026 -3.237 -13.905 1.00 92.25 135 PHE A O 1
ATOM 1025 N N . TRP A 1 136 ? 8.923 -4.697 -15.360 1.00 91.88 136 TRP A N 1
ATOM 1026 C CA . TRP A 1 136 ? 9.055 -5.780 -14.386 1.00 91.88 136 TRP A CA 1
ATOM 1027 C C . TRP A 1 136 ? 10.056 -5.462 -13.280 1.00 91.88 136 TRP A C 1
ATOM 1029 O O . TRP A 1 136 ? 9.809 -5.809 -12.127 1.00 91.88 136 TRP A O 1
ATOM 1039 N N . THR A 1 137 ? 11.132 -4.738 -13.588 1.00 93.62 137 THR A N 1
ATOM 1040 C CA . THR A 1 137 ? 12.098 -4.274 -12.582 1.00 93.62 137 THR A CA 1
ATOM 1041 C C . THR A 1 137 ? 11.446 -3.292 -11.608 1.00 93.62 137 THR A C 1
ATOM 1043 O O . THR A 1 137 ? 11.535 -3.461 -10.392 1.00 93.62 137 THR A O 1
ATOM 1046 N N . THR A 1 138 ? 10.723 -2.294 -12.122 1.00 94.31 138 THR A N 1
ATOM 1047 C CA . THR A 1 138 ? 10.035 -1.294 -11.288 1.00 94.31 138 THR A CA 1
ATOM 1048 C C . THR A 1 138 ? 8.935 -1.940 -10.450 1.00 94.31 138 THR A C 1
ATOM 1050 O O . THR A 1 138 ? 8.831 -1.687 -9.246 1.00 94.31 138 THR A O 1
ATOM 1053 N N . THR A 1 139 ? 8.145 -2.826 -11.056 1.00 93.50 139 THR A N 1
ATOM 1054 C CA . THR A 1 139 ? 7.099 -3.593 -10.367 1.00 93.50 139 THR A CA 1
ATOM 1055 C C . THR A 1 139 ? 7.709 -4.490 -9.288 1.00 93.50 139 THR A C 1
ATOM 1057 O O . THR A 1 139 ? 7.249 -4.484 -8.150 1.00 93.50 139 THR A O 1
ATOM 1060 N N . GLY A 1 140 ? 8.803 -5.192 -9.590 1.00 94.12 140 GLY A N 1
ATOM 1061 C CA . GLY A 1 140 ? 9.515 -6.054 -8.646 1.00 94.12 140 GLY A CA 1
ATOM 1062 C C . GLY A 1 140 ? 10.077 -5.313 -7.430 1.00 94.12 140 GLY A C 1
ATOM 1063 O O . GLY A 1 140 ? 10.107 -5.878 -6.341 1.00 94.12 140 GLY A O 1
ATOM 1064 N N . ILE A 1 141 ? 10.468 -4.044 -7.579 1.00 94.94 141 ILE A N 1
ATOM 1065 C CA . ILE A 1 141 ? 10.949 -3.207 -6.467 1.00 94.94 141 ILE A CA 1
ATOM 1066 C C . ILE A 1 141 ? 9.784 -2.616 -5.664 1.00 94.94 141 ILE A C 1
ATOM 1068 O O . ILE A 1 141 ? 9.809 -2.608 -4.432 1.00 94.94 141 ILE A O 1
ATOM 1072 N N . THR A 1 142 ? 8.751 -2.114 -6.339 1.00 95.00 142 THR A N 1
ATOM 1073 C CA . THR A 1 142 ? 7.638 -1.401 -5.689 1.00 95.00 142 THR A CA 1
ATOM 1074 C C . THR A 1 142 ? 6.632 -2.334 -5.019 1.00 95.00 142 THR A C 1
ATOM 1076 O O . THR A 1 142 ? 6.102 -1.995 -3.960 1.00 95.00 142 THR A O 1
ATOM 1079 N N . MET A 1 143 ? 6.399 -3.532 -5.560 1.00 94.88 143 MET A N 1
ATOM 1080 C CA . MET A 1 143 ? 5.429 -4.485 -5.011 1.00 94.88 143 MET A CA 1
ATOM 1081 C C . MET A 1 143 ? 5.770 -4.976 -3.594 1.00 94.88 143 MET A C 1
ATOM 1083 O O . MET A 1 143 ? 4.880 -4.965 -2.740 1.00 94.88 143 MET A O 1
ATOM 1087 N N . PRO A 1 144 ? 7.023 -5.346 -3.265 1.00 95.69 144 PRO A N 1
ATOM 1088 C CA . PRO A 1 144 ? 7.399 -5.663 -1.889 1.00 95.69 144 PRO A CA 1
ATOM 1089 C C . PRO A 1 144 ? 7.185 -4.485 -0.935 1.00 95.69 144 PRO A C 1
ATOM 1091 O O . PRO A 1 144 ? 6.642 -4.672 0.153 1.00 95.69 144 PRO A O 1
ATOM 1094 N N . VAL A 1 145 ? 7.550 -3.264 -1.348 1.00 95.81 145 VAL A N 1
ATOM 1095 C CA . VAL A 1 145 ? 7.339 -2.043 -0.548 1.00 95.81 145 VAL A CA 1
ATOM 1096 C C . VAL A 1 145 ? 5.849 -1.827 -0.285 1.00 95.81 145 VAL A C 1
ATOM 1098 O O . VAL A 1 145 ? 5.453 -1.547 0.848 1.00 95.81 145 VAL A O 1
ATOM 1101 N N . PHE A 1 146 ? 5.004 -2.026 -1.296 1.00 96.19 146 PHE A N 1
ATOM 1102 C CA . PHE A 1 146 ? 3.555 -1.992 -1.145 1.00 96.19 146 PHE A CA 1
ATOM 1103 C C . PHE A 1 146 ? 3.073 -3.025 -0.113 1.00 96.19 146 PHE A C 1
ATOM 1105 O O . PHE A 1 146 ? 2.403 -2.659 0.847 1.00 96.19 146 PHE A O 1
ATOM 1112 N N . ILE A 1 147 ? 3.466 -4.295 -0.224 1.00 96.81 147 ILE A N 1
ATOM 1113 C CA . ILE A 1 147 ? 3.039 -5.339 0.726 1.00 96.81 147 ILE A CA 1
ATOM 1114 C C . ILE A 1 147 ? 3.477 -4.997 2.158 1.00 96.81 147 ILE A C 1
ATOM 1116 O O . ILE A 1 147 ? 2.669 -5.057 3.087 1.00 96.81 147 ILE A O 1
ATOM 1120 N N . ILE A 1 148 ? 4.737 -4.590 2.338 1.00 96.56 148 ILE A N 1
ATOM 1121 C CA . ILE A 1 148 ? 5.299 -4.222 3.644 1.00 96.56 148 ILE A CA 1
ATOM 1122 C C . ILE A 1 148 ? 4.538 -3.040 4.251 1.00 96.56 148 ILE A C 1
ATOM 1124 O O . ILE A 1 148 ? 4.179 -3.080 5.430 1.00 96.56 148 ILE A O 1
ATOM 1128 N N . THR A 1 149 ? 4.261 -2.000 3.463 1.00 96.31 149 THR A N 1
ATOM 1129 C CA . THR A 1 149 ? 3.544 -0.809 3.945 1.00 96.31 149 THR A CA 1
ATOM 1130 C C . THR A 1 149 ? 2.107 -1.130 4.336 1.00 96.31 149 THR A C 1
ATOM 1132 O O . THR A 1 149 ? 1.677 -0.698 5.406 1.00 96.31 149 THR A O 1
ATOM 1135 N N . GLN A 1 150 ? 1.391 -1.957 3.566 1.00 96.75 150 GLN A N 1
ATOM 1136 C CA . GLN A 1 150 ? 0.049 -2.390 3.958 1.00 96.75 150 GLN A CA 1
ATOM 1137 C C . GLN A 1 150 ? 0.072 -3.189 5.261 1.00 96.75 150 GLN A C 1
ATOM 1139 O O . GLN A 1 150 ? -0.696 -2.897 6.180 1.00 96.75 150 GLN A O 1
ATOM 1144 N N . ILE A 1 151 ? 0.996 -4.140 5.408 1.00 97.25 151 ILE A N 1
ATOM 1145 C CA . ILE A 1 151 ? 1.123 -4.904 6.654 1.00 97.25 151 ILE A CA 1
ATOM 1146 C C . ILE A 1 151 ? 1.409 -3.970 7.834 1.00 97.25 151 ILE A C 1
ATOM 1148 O O . ILE A 1 151 ? 0.739 -4.081 8.863 1.00 97.25 151 ILE A O 1
ATOM 1152 N N . LEU A 1 152 ? 2.351 -3.031 7.697 1.00 96.38 152 LEU A N 1
ATOM 1153 C CA . LEU A 1 152 ? 2.704 -2.079 8.753 1.00 96.38 152 LEU A CA 1
ATOM 1154 C C . LEU A 1 152 ? 1.519 -1.195 9.156 1.00 96.38 152 LEU A C 1
ATOM 1156 O O . LEU A 1 152 ? 1.223 -1.094 10.346 1.00 96.38 152 LEU A O 1
ATOM 1160 N N . LEU A 1 153 ? 0.818 -0.590 8.193 1.00 95.69 153 LEU A N 1
ATOM 1161 C CA . LEU A 1 153 ? -0.291 0.332 8.459 1.00 95.69 153 LEU A CA 1
ATOM 1162 C C . LEU A 1 153 ? -1.470 -0.364 9.144 1.00 95.69 153 LEU A C 1
ATOM 1164 O O . LEU A 1 153 ? -1.955 0.101 10.180 1.00 95.69 153 LEU A O 1
ATOM 1168 N N . PHE A 1 154 ? -1.914 -1.503 8.612 1.00 95.75 154 PHE A N 1
ATOM 1169 C CA . PHE A 1 154 ? -3.053 -2.233 9.170 1.00 95.75 154 PHE A CA 1
ATOM 1170 C C . PHE A 1 154 ? -2.714 -2.884 10.519 1.00 95.75 154 PHE A C 1
ATOM 1172 O O . PHE A 1 154 ? -3.530 -2.840 11.446 1.00 95.75 154 PHE A O 1
ATOM 1179 N N . SER A 1 155 ? -1.490 -3.398 10.683 1.00 95.06 155 SER A N 1
ATOM 1180 C CA . SER A 1 155 ? -1.021 -3.917 11.976 1.00 95.06 155 SER A CA 1
ATOM 1181 C C . SER A 1 155 ? -0.921 -2.812 13.023 1.00 95.06 155 SER A C 1
ATOM 1183 O O . SER A 1 155 ? -1.318 -3.017 14.173 1.00 95.06 155 SER A O 1
ATOM 1185 N N . PHE A 1 156 ? -0.440 -1.624 12.642 1.00 93.62 156 PHE A N 1
ATOM 1186 C CA . PHE A 1 156 ? -0.397 -0.461 13.523 1.00 93.62 156 PHE A CA 1
ATOM 1187 C C . PHE A 1 156 ? -1.809 -0.065 13.968 1.00 93.62 156 PHE A C 1
ATOM 1189 O O . PHE A 1 156 ? -2.067 0.058 15.167 1.00 93.62 156 PHE A O 1
ATOM 1196 N N . LEU A 1 157 ? -2.755 0.038 13.035 1.00 93.06 157 LEU A N 1
ATOM 1197 C CA . LEU A 1 157 ? -4.147 0.363 13.343 1.00 93.06 157 LEU A CA 1
ATOM 1198 C C . LEU A 1 157 ? -4.772 -0.649 14.321 1.00 93.06 157 LEU A C 1
ATOM 1200 O O . LEU A 1 157 ? -5.409 -0.260 15.302 1.00 93.06 157 LEU A O 1
ATOM 1204 N N . PHE A 1 158 ? -4.544 -1.948 14.108 1.00 92.81 158 PHE A N 1
ATOM 1205 C CA . PHE A 1 158 ? -5.034 -2.998 15.002 1.00 92.81 158 PHE A CA 1
ATOM 1206 C C . PHE A 1 158 ? -4.381 -2.937 16.390 1.00 92.81 158 PHE A C 1
ATOM 1208 O O . PHE A 1 158 ? -5.065 -3.013 17.417 1.00 92.81 158 PHE A O 1
ATOM 1215 N N . ARG A 1 159 ? -3.055 -2.774 16.444 1.00 90.69 159 ARG A N 1
ATOM 1216 C CA . ARG A 1 159 ? -2.269 -2.788 17.686 1.00 90.69 159 ARG A CA 1
ATOM 1217 C C . ARG A 1 159 ? -2.526 -1.562 18.560 1.00 90.69 159 ARG A C 1
ATOM 1219 O O . ARG A 1 159 ? -2.570 -1.702 19.790 1.00 90.69 159 ARG A O 1
ATOM 1226 N N . TYR A 1 160 ? -2.691 -0.396 17.939 1.00 90.31 160 TYR A N 1
ATOM 1227 C CA . TYR A 1 160 ? -2.843 0.906 18.594 1.00 90.31 160 TYR A CA 1
ATOM 1228 C C . TYR A 1 160 ? -4.287 1.423 18.614 1.00 90.31 160 TYR A C 1
ATOM 1230 O O . TYR A 1 160 ? -4.523 2.570 18.989 1.00 90.31 160 TYR A O 1
ATOM 1238 N N . ARG A 1 161 ? -5.277 0.569 18.319 1.00 90.31 161 ARG A N 1
ATOM 1239 C CA . ARG A 1 161 ? -6.694 0.894 18.538 1.00 90.31 161 ARG A CA 1
ATOM 1240 C C . ARG A 1 161 ? -6.961 1.337 19.981 1.00 90.31 161 ARG A C 1
ATOM 1242 O O . ARG A 1 161 ? -6.339 0.835 20.934 1.00 90.31 161 ARG A O 1
ATOM 1249 N N . TYR A 1 162 ? -7.925 2.245 20.130 1.00 88.44 162 TYR A N 1
ATOM 1250 C CA . TYR A 1 162 ? -8.298 2.840 21.412 1.00 88.44 162 TYR A CA 1
ATOM 1251 C C . TYR A 1 162 ? -8.561 1.782 22.489 1.00 88.44 162 TYR A C 1
ATOM 1253 O O . TYR A 1 162 ? -9.251 0.784 22.269 1.00 88.44 162 TYR A O 1
ATOM 1261 N N . ASN A 1 163 ? -8.017 2.028 23.678 1.00 85.50 163 ASN A N 1
ATOM 1262 C CA . ASN A 1 163 ? -8.219 1.207 24.860 1.00 85.50 163 ASN A CA 1
ATOM 1263 C C . ASN A 1 163 ? -8.139 2.103 26.097 1.00 85.50 163 ASN A C 1
ATOM 1265 O O . ASN A 1 163 ? -7.121 2.757 26.303 1.00 85.50 163 ASN A O 1
ATOM 1269 N N . ALA A 1 164 ? -9.175 2.079 26.938 1.00 84.25 164 ALA A N 1
ATOM 1270 C CA . ALA A 1 164 ? -9.266 2.903 28.144 1.00 84.25 164 ALA A CA 1
ATOM 1271 C C . ALA A 1 164 ? -8.106 2.689 29.139 1.00 84.25 164 ALA A C 1
ATOM 1273 O O . ALA A 1 164 ? -7.784 3.585 29.910 1.00 84.25 164 ALA A O 1
ATOM 1274 N N . LYS A 1 165 ? -7.450 1.520 29.114 1.00 87.88 165 LYS A N 1
ATOM 1275 C CA . LYS A 1 165 ? -6.325 1.183 30.005 1.00 87.88 165 LYS A CA 1
ATOM 1276 C C . LYS A 1 165 ? -4.955 1.626 29.475 1.00 87.88 165 LYS A C 1
ATOM 1278 O O . LYS A 1 165 ? -3.953 1.408 30.149 1.00 87.88 165 LYS A O 1
ATOM 1283 N N . ARG A 1 166 ? -4.869 2.185 28.261 1.00 85.81 166 ARG A N 1
ATOM 1284 C CA . ARG A 1 166 ? -3.600 2.562 27.616 1.00 85.81 166 ARG A CA 1
ATOM 1285 C C . ARG A 1 166 ? -3.576 4.057 27.331 1.00 85.81 166 ARG A C 1
ATOM 1287 O O . ARG A 1 166 ? -4.495 4.581 26.712 1.00 85.81 166 ARG A O 1
ATOM 1294 N N . ARG A 1 167 ? -2.505 4.735 27.745 1.00 84.56 167 ARG A N 1
ATOM 1295 C CA . ARG A 1 167 ? -2.258 6.136 27.377 1.00 84.56 167 ARG A CA 1
ATOM 1296 C C . ARG A 1 167 ? -1.425 6.190 26.098 1.00 84.56 167 ARG A C 1
ATOM 1298 O O . ARG A 1 167 ? -0.553 5.347 25.898 1.00 84.56 167 ARG A O 1
ATOM 1305 N N . GLY A 1 168 ? -1.724 7.155 25.230 1.00 84.19 168 GLY A N 1
ATOM 1306 C CA . GLY A 1 168 ? -0.939 7.400 24.022 1.00 84.19 168 GLY A CA 1
ATOM 1307 C C . GLY A 1 168 ? 0.451 7.919 24.379 1.00 84.19 168 GLY A C 1
ATOM 1308 O O . GLY A 1 168 ? 0.586 8.769 25.258 1.00 84.19 168 GLY A O 1
ATOM 1309 N N . HIS A 1 169 ? 1.476 7.398 23.711 1.00 86.25 169 HIS A N 1
ATOM 1310 C CA . HIS A 1 169 ? 2.820 7.954 23.783 1.00 86.25 169 HIS A CA 1
ATOM 1311 C C . HIS A 1 169 ? 2.923 9.110 22.783 1.00 86.25 169 HIS A C 1
ATOM 1313 O O . HIS A 1 169 ? 2.637 8.921 21.601 1.00 86.25 169 HIS A O 1
ATOM 1319 N N . PHE A 1 170 ? 3.285 10.301 23.258 1.00 88.19 170 PHE A N 1
ATOM 1320 C CA . PHE A 1 170 ? 3.465 11.471 22.406 1.00 88.19 170 PHE A CA 1
ATOM 1321 C C . PHE A 1 170 ? 4.912 11.519 21.910 1.00 88.19 170 PHE A C 1
ATOM 1323 O O . PHE A 1 170 ? 5.812 11.877 22.667 1.00 88.19 170 PHE A O 1
ATOM 1330 N N . LEU A 1 171 ? 5.122 11.135 20.650 1.00 89.44 171 LEU A N 1
ATOM 1331 C CA . LEU A 1 171 ? 6.414 11.199 19.968 1.00 89.44 171 LEU A CA 1
ATOM 1332 C C . LEU A 1 171 ? 6.271 12.089 18.723 1.00 89.44 171 LEU A C 1
ATOM 1334 O O . LEU A 1 171 ? 5.855 11.590 17.679 1.00 89.44 171 LEU A O 1
ATOM 1338 N N . PRO A 1 172 ? 6.547 13.399 18.830 1.00 91.50 172 PRO A N 1
ATOM 1339 C CA . PRO A 1 172 ? 6.288 14.342 17.743 1.00 91.50 172 PRO A CA 1
ATOM 1340 C C . PRO A 1 172 ? 7.283 14.227 16.583 1.00 91.50 172 PRO A C 1
ATOM 1342 O O . PRO A 1 172 ? 6.897 14.462 15.444 1.00 91.50 172 PRO A O 1
ATOM 1345 N N . HIS A 1 173 ? 8.542 13.876 16.857 1.00 91.88 173 HIS A N 1
ATOM 1346 C CA . HIS A 1 173 ? 9.565 13.688 15.830 1.00 91.88 173 HIS A CA 1
ATOM 1347 C C . HIS A 1 173 ? 10.569 12.609 16.245 1.00 91.88 173 HIS A C 1
ATOM 1349 O O . HIS A 1 173 ? 10.782 12.350 17.435 1.00 91.88 173 HIS A O 1
ATOM 1355 N N . ASN A 1 174 ? 11.184 11.967 15.253 1.00 95.62 174 ASN A N 1
ATOM 1356 C CA . ASN A 1 174 ? 12.299 11.049 15.447 1.00 95.62 174 ASN A CA 1
ATOM 1357 C C . ASN A 1 174 ? 13.238 11.129 14.242 1.00 95.62 174 ASN A C 1
ATOM 1359 O O . ASN A 1 174 ? 13.082 10.405 13.257 1.00 95.62 174 ASN A O 1
ATOM 1363 N N . ASN A 1 175 ? 14.275 11.958 14.378 1.00 95.56 175 ASN A N 1
ATOM 1364 C CA . ASN A 1 175 ? 15.239 12.245 13.316 1.00 95.56 175 ASN A CA 1
ATOM 1365 C C . ASN A 1 175 ? 15.906 10.974 12.755 1.00 95.56 175 ASN A C 1
ATOM 1367 O O . ASN A 1 175 ? 16.350 10.960 11.610 1.00 95.56 175 ASN A O 1
ATOM 1371 N N . THR A 1 176 ? 16.021 9.902 13.544 1.00 95.12 176 THR A N 1
ATOM 1372 C CA . THR A 1 176 ? 16.617 8.642 13.084 1.00 95.12 176 THR A CA 1
ATOM 1373 C C . THR A 1 176 ? 15.688 7.907 12.120 1.00 95.12 176 THR A C 1
ATOM 1375 O O . THR A 1 176 ? 16.140 7.501 11.052 1.00 95.12 176 THR A O 1
ATOM 1378 N N . ILE A 1 177 ? 14.399 7.779 12.452 1.00 93.69 177 ILE A N 1
ATOM 1379 C CA . ILE A 1 177 ? 13.399 7.141 11.576 1.00 93.69 177 ILE A CA 1
ATOM 1380 C C . ILE A 1 177 ? 13.176 7.993 10.327 1.00 93.69 177 ILE A C 1
ATOM 1382 O O . ILE A 1 177 ? 13.140 7.463 9.218 1.00 93.69 177 ILE A O 1
ATOM 1386 N N . GLU A 1 178 ? 13.107 9.311 10.507 1.00 94.81 178 GLU A N 1
ATOM 1387 C CA . GLU A 1 178 ? 12.925 10.261 9.413 1.00 94.81 178 GLU A CA 1
ATOM 1388 C C . GLU A 1 178 ? 14.053 10.178 8.383 1.00 94.81 178 GLU A C 1
ATOM 1390 O O . GLU A 1 178 ? 13.810 10.152 7.177 1.00 94.81 178 GLU A O 1
ATOM 1395 N N . LYS A 1 179 ? 15.305 10.053 8.834 1.00 96.44 179 LYS A N 1
ATOM 1396 C CA . LYS A 1 179 ? 16.434 9.823 7.925 1.00 96.44 179 LYS A CA 1
ATOM 1397 C C . LYS A 1 179 ? 16.281 8.514 7.155 1.00 96.44 179 LYS A C 1
ATOM 1399 O O . LYS A 1 179 ? 16.466 8.515 5.942 1.00 96.44 179 LYS A O 1
ATOM 1404 N N . VAL A 1 180 ? 15.920 7.417 7.824 1.00 95.50 180 VAL A N 1
ATOM 1405 C CA . VAL A 1 180 ? 15.777 6.100 7.178 1.00 95.50 180 VAL A CA 1
ATOM 1406 C C . VAL A 1 180 ? 14.700 6.131 6.095 1.00 95.50 180 VAL A C 1
ATOM 1408 O O . VAL A 1 180 ? 14.971 5.725 4.966 1.00 95.50 180 VAL A O 1
ATOM 1411 N N . TRP A 1 181 ? 13.510 6.663 6.395 1.00 93.88 181 TRP A N 1
ATOM 1412 C CA . TRP A 1 181 ? 12.419 6.713 5.418 1.00 93.88 181 TRP A CA 1
ATOM 1413 C C . TRP A 1 181 ? 12.640 7.730 4.297 1.00 93.88 181 TRP A C 1
ATOM 1415 O O . TRP A 1 181 ? 11.887 7.718 3.335 1.00 93.88 181 TRP A O 1
ATOM 1425 N N . THR A 1 182 ? 13.611 8.641 4.417 1.00 96.38 182 THR A N 1
ATOM 1426 C CA . THR A 1 182 ? 13.876 9.673 3.397 1.00 96.38 182 THR A CA 1
ATOM 1427 C C . THR A 1 182 ? 14.997 9.209 2.479 1.00 96.38 182 THR A C 1
ATOM 1429 O O . THR A 1 182 ? 14.886 9.274 1.257 1.00 96.38 182 THR A O 1
ATOM 1432 N N . ILE A 1 183 ? 16.071 8.683 3.071 1.00 97.06 183 ILE A N 1
ATOM 1433 C CA . ILE A 1 183 ? 17.255 8.220 2.348 1.00 97.06 183 ILE A CA 1
ATOM 1434 C C . ILE A 1 183 ? 16.941 6.950 1.557 1.00 97.06 183 ILE A C 1
ATOM 1436 O O . ILE A 1 183 ? 17.343 6.851 0.401 1.00 97.06 183 ILE A O 1
ATOM 1440 N N . ALA A 1 184 ? 16.207 5.991 2.136 1.00 94.75 184 ALA A N 1
ATOM 1441 C CA . ALA A 1 184 ? 15.928 4.735 1.443 1.00 94.75 184 ALA A CA 1
ATOM 1442 C C . ALA A 1 184 ? 15.134 4.944 0.133 1.00 94.75 184 ALA A C 1
ATOM 1444 O O . ALA A 1 184 ? 15.611 4.478 -0.905 1.00 94.75 184 ALA A O 1
ATOM 1445 N N . PRO A 1 185 ? 14.011 5.695 0.098 1.00 94.25 185 PRO A N 1
ATOM 1446 C CA . PRO A 1 185 ? 13.338 6.013 -1.162 1.00 94.25 185 PRO A CA 1
ATOM 1447 C C . PRO A 1 185 ? 14.193 6.857 -2.105 1.00 94.25 185 PRO A C 1
ATOM 1449 O O . PRO A 1 185 ? 14.166 6.611 -3.305 1.00 94.25 185 PRO A O 1
ATOM 1452 N N . ALA A 1 186 ? 14.981 7.809 -1.591 1.00 97.06 186 ALA A N 1
ATOM 1453 C CA . ALA A 1 186 ? 15.860 8.622 -2.430 1.00 97.06 186 ALA A CA 1
ATOM 1454 C C . ALA A 1 186 ? 16.888 7.765 -3.189 1.00 97.06 186 ALA A C 1
ATOM 1456 O O . ALA A 1 186 ? 17.068 7.953 -4.391 1.00 97.06 186 ALA A O 1
ATOM 1457 N N . ILE A 1 187 ? 17.517 6.788 -2.525 1.00 96.94 187 ILE A N 1
ATOM 1458 C CA . ILE A 1 187 ? 18.466 5.860 -3.161 1.00 96.94 187 ILE A CA 1
ATOM 1459 C C . ILE A 1 187 ? 17.759 5.007 -4.219 1.00 96.94 187 ILE A C 1
ATOM 1461 O O . ILE A 1 187 ? 18.224 4.939 -5.355 1.00 96.94 187 ILE A O 1
ATOM 1465 N N . VAL A 1 188 ? 16.625 4.389 -3.870 1.00 95.56 188 VAL A N 1
ATOM 1466 C CA . VAL A 1 188 ? 15.871 3.522 -4.793 1.00 95.56 188 VAL A CA 1
ATOM 1467 C C . VAL A 1 188 ? 15.429 4.294 -6.037 1.00 95.56 188 VAL A C 1
ATOM 1469 O O . VAL A 1 188 ? 15.629 3.823 -7.155 1.00 95.56 188 VAL A O 1
ATOM 1472 N N . LEU A 1 189 ? 14.882 5.500 -5.859 1.00 96.06 189 LEU A N 1
ATOM 1473 C CA . LEU A 1 189 ? 14.474 6.354 -6.972 1.00 96.06 189 LEU A CA 1
ATOM 1474 C C . LEU A 1 189 ? 15.666 6.793 -7.818 1.00 96.06 189 LEU A C 1
ATOM 1476 O O . LEU A 1 189 ? 15.568 6.771 -9.038 1.00 96.06 189 LEU A O 1
ATOM 1480 N N . THR A 1 190 ? 16.797 7.137 -7.202 1.00 96.56 190 THR A N 1
ATOM 1481 C CA . THR A 1 190 ? 18.007 7.517 -7.946 1.00 96.56 190 THR A CA 1
ATOM 1482 C C . THR A 1 190 ? 18.465 6.380 -8.860 1.00 96.56 190 THR A C 1
ATOM 1484 O O . THR A 1 190 ? 18.714 6.610 -10.041 1.00 96.56 190 THR A O 1
ATOM 1487 N N . VAL A 1 191 ? 18.509 5.143 -8.353 1.00 95.06 191 VAL A N 1
ATOM 1488 C CA . VAL A 1 191 ? 18.871 3.962 -9.157 1.00 95.06 191 VAL A CA 1
ATOM 1489 C C . VAL A 1 191 ? 17.876 3.743 -10.298 1.00 95.06 191 VAL A C 1
ATOM 1491 O O . VAL A 1 191 ? 18.298 3.561 -11.438 1.00 95.06 191 VAL A O 1
ATOM 1494 N N . LEU A 1 192 ? 16.570 3.806 -10.019 1.00 94.88 192 LEU A N 1
ATOM 1495 C CA . LEU A 1 192 ? 15.523 3.622 -11.030 1.00 94.88 192 LEU A CA 1
ATOM 1496 C C . LEU A 1 192 ? 15.564 4.691 -12.128 1.00 94.88 192 LEU A C 1
ATOM 1498 O O . LEU A 1 192 ? 15.401 4.369 -13.303 1.00 94.88 192 LEU A O 1
ATOM 1502 N N . VAL A 1 193 ? 15.803 5.950 -11.760 1.00 95.50 193 VAL A N 1
ATOM 1503 C CA . VAL A 1 193 ? 15.891 7.068 -12.708 1.00 95.50 193 VAL A CA 1
ATOM 1504 C C . VAL A 1 193 ? 17.118 6.927 -13.600 1.00 95.50 193 VAL A C 1
ATOM 1506 O O . VAL A 1 193 ? 16.997 7.072 -14.812 1.00 95.50 193 VAL A O 1
ATOM 1509 N N . ILE A 1 194 ? 18.285 6.611 -13.030 1.00 95.44 194 ILE A N 1
ATOM 1510 C CA . ILE A 1 194 ? 19.515 6.406 -13.809 1.00 95.44 194 ILE A CA 1
ATOM 1511 C C . ILE A 1 194 ? 19.346 5.227 -14.770 1.00 95.44 194 ILE A C 1
ATOM 1513 O O . ILE A 1 194 ? 19.661 5.346 -15.953 1.00 95.44 194 ILE A O 1
ATOM 1517 N N . PHE A 1 195 ? 18.810 4.109 -14.274 1.00 92.81 195 PHE A N 1
ATOM 1518 C CA . PHE A 1 195 ? 18.500 2.943 -15.093 1.00 92.81 195 PHE A CA 1
ATOM 1519 C C . PHE A 1 195 ? 17.577 3.316 -16.260 1.00 92.81 195 PHE A C 1
ATOM 1521 O O . PHE A 1 195 ? 17.916 3.058 -17.412 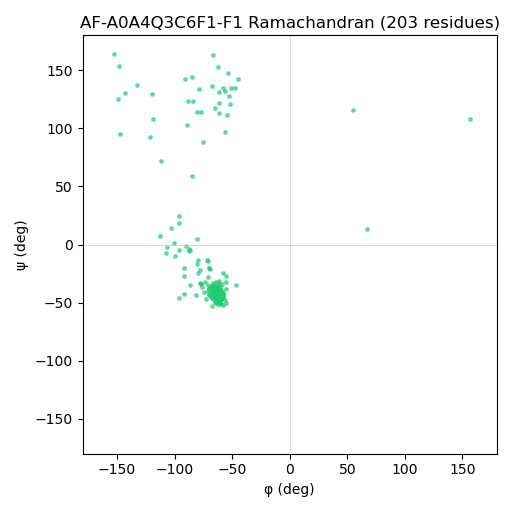1.00 92.81 195 PHE A O 1
ATOM 1528 N N . GLY A 1 196 ? 16.468 4.010 -15.989 1.00 92.81 196 GLY A N 1
ATOM 1529 C CA . GLY A 1 196 ? 15.540 4.403 -17.043 1.00 92.81 196 GLY A CA 1
ATOM 1530 C C . GLY A 1 196 ? 16.095 5.425 -18.030 1.00 92.81 196 GLY A C 1
ATOM 1531 O O . GLY A 1 196 ? 15.783 5.348 -19.217 1.00 92.81 196 GLY A O 1
ATOM 1532 N N . PHE A 1 197 ? 16.962 6.330 -17.578 1.00 94.19 197 PHE A N 1
ATOM 1533 C CA . PHE A 1 197 ? 17.639 7.282 -18.451 1.00 94.19 197 PHE A CA 1
ATOM 1534 C C . PHE A 1 197 ? 18.559 6.578 -19.458 1.00 94.19 197 PHE A C 1
ATOM 1536 O O . PHE A 1 197 ? 18.459 6.837 -20.657 1.00 94.19 197 PHE A O 1
ATOM 1543 N N . PHE A 1 198 ? 19.411 5.652 -19.001 1.00 92.12 198 PHE A N 1
ATOM 1544 C CA . PHE A 1 198 ? 20.295 4.901 -19.898 1.00 92.12 198 PHE A CA 1
ATOM 1545 C C . PHE A 1 198 ? 19.520 4.010 -20.866 1.00 92.12 198 PHE A C 1
ATOM 1547 O O . PHE A 1 198 ? 19.870 3.938 -22.044 1.00 92.12 198 PHE A O 1
ATOM 1554 N N . THR A 1 199 ? 18.444 3.374 -20.400 1.00 91.69 199 THR A N 1
ATOM 1555 C CA . THR A 1 199 ? 17.578 2.583 -21.272 1.00 91.69 199 THR A CA 1
ATOM 1556 C C . THR A 1 199 ? 16.937 3.435 -22.364 1.00 91.69 199 THR A C 1
ATOM 1558 O O . THR A 1 199 ? 16.956 3.048 -23.529 1.00 91.69 199 THR A O 1
ATOM 1561 N N . TRP A 1 200 ? 16.421 4.618 -22.022 1.00 91.31 200 TRP A N 1
ATOM 1562 C CA . TRP A 1 200 ? 15.852 5.537 -23.007 1.00 91.31 200 TRP A CA 1
ATOM 1563 C C . TRP A 1 200 ? 16.895 6.004 -24.027 1.00 91.31 200 TRP A C 1
ATOM 1565 O O . TRP A 1 200 ? 16.636 5.971 -25.230 1.00 91.31 200 TRP A O 1
ATOM 1575 N N . GLN A 1 201 ? 18.093 6.374 -23.565 1.00 92.69 201 GLN A N 1
ATOM 1576 C CA . GLN A 1 201 ? 19.180 6.797 -24.446 1.00 92.69 201 GLN A CA 1
ATOM 1577 C C . GLN A 1 201 ? 19.579 5.691 -25.432 1.00 92.69 201 GLN A C 1
ATOM 1579 O O . GLN A 1 201 ? 19.797 5.998 -26.597 1.00 92.69 201 GLN A O 1
ATOM 1584 N N . SER A 1 202 ? 19.634 4.433 -24.984 1.00 89.38 202 SER A N 1
ATOM 1585 C CA . SER A 1 202 ? 19.970 3.274 -25.824 1.00 89.38 202 SER A CA 1
ATOM 1586 C C . SER A 1 202 ? 18.896 2.918 -26.855 1.00 89.38 202 SER A C 1
ATOM 1588 O O . SER A 1 202 ? 19.187 2.187 -27.796 1.00 89.38 202 SER A O 1
ATOM 1590 N N . ILE A 1 203 ? 17.647 3.340 -26.647 1.00 88.31 203 ILE A N 1
ATOM 1591 C CA . ILE A 1 203 ? 16.554 3.111 -27.601 1.00 88.31 203 ILE A CA 1
ATOM 1592 C C . ILE A 1 203 ? 16.522 4.224 -28.656 1.00 88.31 203 ILE A C 1
ATOM 1594 O O . ILE A 1 203 ? 16.168 3.967 -29.802 1.00 88.31 203 ILE A O 1
ATOM 1598 N N . MET A 1 204 ? 16.854 5.459 -28.266 1.00 88.44 204 MET A N 1
ATOM 1599 C CA . MET A 1 204 ? 16.703 6.644 -29.118 1.00 88.44 204 MET A CA 1
ATOM 1600 C C . MET A 1 204 ? 17.940 7.004 -29.950 1.00 88.44 204 MET A C 1
ATOM 1602 O O . MET A 1 204 ? 17.775 7.649 -30.985 1.00 88.44 204 MET A O 1
ATOM 1606 N N . ASN A 1 205 ? 19.146 6.650 -29.499 1.00 79.00 205 ASN A N 1
ATOM 1607 C CA . ASN A 1 205 ? 20.417 6.935 -30.179 1.00 79.00 205 ASN A CA 1
ATOM 1608 C C . ASN A 1 205 ? 21.156 5.641 -30.503 1.00 79.00 205 ASN A C 1
ATOM 1610 O O . ASN A 1 205 ? 21.777 5.597 -31.587 1.00 79.00 205 ASN A O 1
#